Protein AF-A0A842VXN3-F1 (afdb_monomer_lite)

Sequence (341 aa):
MIKKHKPKVIAFAVILLNFLFLLNPQEISKVQGSDVELVTEVLLFTKEQDTRLITSINIDKEAIEELYIISDENIESISLLDLENILDKVHVIVIDRWLPSFPDWINLISEYINGTKSNLGLLLFGLMEGDLQAWQVEIIDHLMPVNLIDYKNSTGDLSDPNYEVSVRDRGDEIPDDSKIFIESIYWNSFPSIDRRTLVNAKESANIIIESVPESIGDDTYPIIADWNCNNDGGQVTFFSFEVLEYNIAVPLWPYFNYLLYLSIFHVNPNYSDAQIESFISWPHAPVPHTLDLIGWFSMIAVLWVITFGGLFYVKKRSKPWEQLAQEDGQTVLDKELLEQS

Secondary structure (DSSP, 8-state):
------HHHHHHHHHHHHHHHHTS----------S-----EEEEEES-SS-HHHHHHTT-TTT--EEEEEETTTGGGS-HHHHHHHHTT-SEEEEES---S-HHHHHHHHHHHTTSS---EEEEESPPPS---HHHHHHHHHHSSB-HHHHHHHTT------BEEEE---SS---GGGHHHHHHS-GGGPPPBSS----PBPTTSEEEEEEEPSSTTPPP-EEEEEES-SSS--EEEESS--TTTT-TTGGGSTTHHHHHHHHHHHH-TT--GGGSPPTTTSTT-SSPPHHHHHHHHHHHHHHHHHHHHHHHHHHHHSPPHHHHHHHHHHHHHHHHHHHH-

Structure (mmCIF, N/CA/C/O backbone):
data_AF-A0A842VXN3-F1
#
_entry.id   AF-A0A842VXN3-F1
#
loop_
_atom_site.group_PDB
_atom_site.id
_atom_site.type_symbol
_atom_site.label_atom_id
_atom_site.label_alt_id
_atom_site.label_comp_id
_atom_site.label_asym_id
_atom_site.label_entity_id
_atom_site.label_seq_id
_atom_site.pdbx_PDB_ins_code
_atom_site.Cartn_x
_atom_site.Cartn_y
_atom_site.Cartn_z
_atom_site.occupancy
_atom_site.B_iso_or_equiv
_atom_site.auth_seq_id
_atom_site.auth_comp_id
_atom_site.auth_asym_id
_atom_site.auth_atom_id
_atom_site.pdbx_PDB_model_num
ATOM 1 N N . MET A 1 1 ? -23.659 19.376 67.454 1.00 39.72 1 MET A N 1
ATOM 2 C CA . MET A 1 1 ? -24.345 18.130 67.032 1.00 39.72 1 MET A CA 1
ATOM 3 C C . MET A 1 1 ? -23.898 17.777 65.619 1.00 39.72 1 MET A C 1
ATOM 5 O O . MET A 1 1 ? -24.385 18.367 64.665 1.00 39.72 1 MET A O 1
ATOM 9 N N . ILE A 1 2 ? -22.932 16.870 65.477 1.00 40.56 2 ILE A N 1
ATOM 10 C CA . ILE A 1 2 ? -22.447 16.414 64.167 1.00 40.56 2 ILE A CA 1
ATOM 11 C C . ILE A 1 2 ? -23.413 15.324 63.690 1.00 40.56 2 ILE A C 1
ATOM 13 O O . ILE A 1 2 ? -23.525 14.271 64.319 1.00 40.56 2 ILE A O 1
ATOM 17 N N . LYS A 1 3 ? -24.172 15.598 62.622 1.00 47.34 3 LYS A N 1
ATOM 18 C CA . LYS A 1 3 ? -25.061 14.610 61.995 1.00 47.34 3 LYS A CA 1
ATOM 19 C C . LYS A 1 3 ? -24.202 13.424 61.547 1.00 47.34 3 LYS A C 1
ATOM 21 O O . LYS A 1 3 ? -23.374 13.572 60.656 1.00 47.34 3 LYS A O 1
ATOM 26 N N . LYS A 1 4 ? -24.405 12.251 62.162 1.00 50.19 4 LYS A N 1
ATOM 27 C CA . LYS A 1 4 ? -23.827 10.972 61.718 1.00 50.19 4 LYS A CA 1
ATOM 28 C C . LYS A 1 4 ? -24.203 10.751 60.248 1.00 50.19 4 LYS A C 1
ATOM 30 O O . LYS A 1 4 ? -25.325 10.336 59.952 1.00 50.19 4 LYS A O 1
ATOM 35 N N . HIS A 1 5 ? -23.289 11.046 59.325 1.00 49.06 5 HIS A N 1
ATOM 36 C CA . HIS A 1 5 ? -23.428 10.622 57.937 1.00 49.06 5 HIS A CA 1
ATOM 37 C C . HIS A 1 5 ? -23.497 9.091 57.909 1.00 49.06 5 HIS A C 1
ATOM 39 O O . HIS A 1 5 ? -22.744 8.402 58.597 1.00 49.06 5 HIS A O 1
ATOM 45 N N . LYS A 1 6 ? -24.495 8.554 57.197 1.00 57.00 6 LYS A N 1
ATOM 46 C CA . LYS A 1 6 ? -24.825 7.127 57.233 1.00 57.00 6 LYS A CA 1
ATOM 47 C C . LYS A 1 6 ? -23.664 6.316 56.631 1.00 57.00 6 LYS A C 1
ATOM 49 O O . LYS A 1 6 ? -23.312 6.581 55.482 1.00 57.00 6 LYS A O 1
ATOM 54 N N . PRO A 1 7 ? -23.151 5.280 57.324 1.00 61.44 7 PRO A N 1
ATOM 55 C CA . PRO A 1 7 ? -22.006 4.468 56.881 1.00 61.44 7 PRO A CA 1
ATOM 56 C C . PRO A 1 7 ? -22.196 3.827 55.496 1.00 61.44 7 PRO A C 1
ATOM 58 O O . PRO A 1 7 ? -21.230 3.514 54.815 1.00 61.44 7 PRO A O 1
ATOM 61 N N . LYS A 1 8 ? -23.446 3.706 55.033 1.00 60.41 8 LYS A N 1
ATOM 62 C CA . LYS A 1 8 ? -23.795 3.177 53.709 1.00 60.41 8 LYS A CA 1
ATOM 63 C C . LYS A 1 8 ? -23.337 4.061 52.541 1.00 60.41 8 LYS A C 1
ATOM 65 O O . LYS A 1 8 ? -23.027 3.527 51.488 1.00 60.41 8 LYS A O 1
ATOM 70 N N . VAL A 1 9 ? -23.284 5.386 52.716 1.00 64.56 9 VAL A N 1
ATOM 71 C CA . VAL A 1 9 ? -22.840 6.306 51.647 1.00 64.56 9 VAL A CA 1
ATOM 72 C C . VAL A 1 9 ? -21.323 6.241 51.485 1.00 64.56 9 VAL A C 1
ATOM 74 O O . VAL A 1 9 ? -20.826 6.219 50.367 1.00 64.56 9 VAL A O 1
ATOM 77 N N . ILE A 1 10 ? -20.600 6.126 52.602 1.00 67.19 10 ILE A N 1
ATOM 78 C CA . ILE A 1 10 ? -19.143 5.959 52.606 1.00 67.19 10 ILE A CA 1
ATOM 79 C C . ILE A 1 10 ? -18.772 4.597 52.009 1.00 67.19 10 ILE A C 1
ATOM 81 O O . ILE A 1 10 ? -17.906 4.537 51.150 1.00 67.19 10 ILE A O 1
ATOM 85 N N . ALA A 1 11 ? -19.475 3.520 52.379 1.00 71.44 11 ALA A N 1
ATOM 86 C CA . ALA A 1 11 ? -19.246 2.198 51.794 1.00 71.44 11 ALA A CA 1
ATOM 87 C C . ALA A 1 11 ? -19.470 2.183 50.272 1.00 71.44 11 ALA A C 1
ATOM 89 O O . ALA A 1 11 ? -18.672 1.607 49.542 1.00 71.44 11 ALA A O 1
ATOM 90 N N . PHE A 1 12 ? -20.514 2.861 49.786 1.00 72.44 12 PHE A N 1
ATOM 91 C CA . PHE A 1 12 ? -20.776 2.968 48.352 1.00 72.44 12 PHE A CA 1
ATOM 92 C C . PHE A 1 12 ? -19.697 3.777 47.621 1.00 72.44 12 PHE A C 1
ATOM 94 O O . PHE A 1 12 ? -19.216 3.343 46.582 1.00 72.44 12 PHE A O 1
ATOM 101 N N . ALA A 1 13 ? -19.263 4.907 48.190 1.00 69.31 13 ALA A N 1
ATOM 102 C CA . ALA A 1 13 ? -18.170 5.701 47.634 1.00 69.31 13 ALA A CA 1
ATOM 103 C C . ALA A 1 13 ? -16.848 4.918 47.599 1.00 69.31 13 ALA A C 1
ATOM 105 O O . ALA A 1 13 ? -16.125 5.002 46.617 1.00 69.31 13 ALA A O 1
ATOM 106 N N . VAL A 1 14 ? -16.557 4.111 48.624 1.00 71.94 14 VAL A N 1
ATOM 107 C CA . VAL A 1 14 ? -15.359 3.257 48.679 1.00 71.94 14 VAL A CA 1
ATOM 108 C C . VAL A 1 14 ? -15.427 2.119 47.659 1.00 71.94 14 VAL A C 1
ATOM 110 O O . VAL A 1 14 ? -14.413 1.810 47.043 1.00 71.94 14 VAL A O 1
ATOM 113 N N . ILE A 1 15 ? -16.597 1.512 47.434 1.00 75.94 15 ILE A N 1
ATOM 114 C CA . ILE A 1 15 ? -16.772 0.499 46.380 1.00 75.94 15 ILE A CA 1
ATOM 115 C C . ILE A 1 15 ? -16.590 1.136 45.001 1.00 75.94 15 ILE A C 1
ATOM 117 O O . ILE A 1 15 ? -15.854 0.589 44.190 1.00 75.94 15 ILE A O 1
ATOM 121 N N . LEU A 1 16 ? -17.183 2.310 44.758 1.00 69.19 16 LEU A N 1
ATOM 122 C CA . LEU A 1 16 ? -17.034 3.039 43.495 1.00 69.19 16 LEU A CA 1
ATOM 123 C C . LEU A 1 16 ? -15.571 3.445 43.244 1.00 69.19 16 LEU A C 1
ATOM 125 O O . LEU A 1 16 ? -15.076 3.297 42.134 1.00 69.19 16 LEU A O 1
ATOM 129 N N . LEU A 1 17 ? -14.865 3.900 44.286 1.00 65.69 17 LEU A N 1
ATOM 130 C CA . LEU A 1 17 ? -13.452 4.274 44.206 1.00 65.69 17 LEU A CA 1
ATOM 131 C C . LEU A 1 17 ? -12.552 3.056 43.943 1.00 65.69 17 LEU A C 1
ATOM 133 O O . LEU A 1 17 ? -11.638 3.146 43.135 1.00 65.69 17 LEU A O 1
ATOM 137 N N . ASN A 1 18 ? -12.827 1.906 44.571 1.00 67.38 18 ASN A N 1
ATOM 138 C CA . ASN A 1 18 ? -12.102 0.662 44.285 1.00 67.38 18 ASN A CA 1
ATOM 139 C C . ASN A 1 18 ? -12.406 0.127 42.880 1.00 67.38 18 ASN A C 1
ATOM 141 O O . ASN A 1 18 ? -11.510 -0.401 42.235 1.00 67.38 18 ASN A O 1
ATOM 145 N N . PHE A 1 19 ? -13.635 0.297 42.386 1.00 67.06 19 PHE A N 1
ATOM 146 C CA . PHE A 1 19 ? -13.986 -0.049 41.008 1.00 67.06 19 PHE A CA 1
ATOM 147 C C . PHE A 1 19 ? -13.222 0.832 40.009 1.00 67.06 19 PHE A C 1
ATOM 149 O O . PHE A 1 19 ? -12.669 0.316 39.050 1.00 67.06 19 PHE A O 1
ATOM 156 N N . LEU A 1 20 ? -13.104 2.138 40.280 1.00 59.97 20 LEU A N 1
ATOM 157 C CA . LEU A 1 20 ? -12.290 3.064 39.481 1.00 59.97 20 LEU A CA 1
ATOM 158 C C . LEU A 1 20 ? -10.788 2.730 39.526 1.00 59.97 20 LEU A C 1
ATOM 160 O O . LEU A 1 20 ? -10.113 2.877 38.515 1.00 59.97 20 LEU A O 1
ATOM 164 N N . PHE A 1 21 ? -10.266 2.249 40.660 1.00 59.12 21 PHE A N 1
ATOM 165 C CA . PHE A 1 21 ? -8.870 1.800 40.772 1.00 59.12 21 PHE A CA 1
ATOM 166 C C . PHE A 1 21 ? -8.606 0.459 40.071 1.00 59.12 21 PHE A C 1
ATOM 168 O O . PHE A 1 21 ? -7.534 0.285 39.507 1.00 59.12 21 PHE A O 1
ATOM 175 N N . LEU A 1 22 ? -9.571 -0.467 40.071 1.00 58.28 22 LEU A N 1
ATOM 176 C CA . LEU A 1 22 ? -9.499 -1.728 39.317 1.00 58.28 22 LEU A CA 1
ATOM 177 C C . LEU A 1 22 ? -9.638 -1.522 37.803 1.00 58.28 22 LEU A C 1
ATOM 179 O O . LEU A 1 22 ? -9.183 -2.357 37.030 1.00 58.28 22 LEU A O 1
ATOM 183 N N . LEU A 1 23 ? -10.261 -0.417 37.392 1.00 56.62 23 LEU A N 1
ATOM 184 C CA . LEU A 1 23 ? -10.381 0.012 36.000 1.00 56.62 23 LEU A CA 1
ATOM 185 C C . LEU A 1 23 ? -9.218 0.887 35.528 1.00 56.62 23 LEU A C 1
ATOM 187 O O . LEU A 1 23 ? -9.225 1.292 34.373 1.00 56.62 23 LEU A O 1
ATOM 191 N N . ASN A 1 24 ? -8.250 1.198 36.394 1.00 48.22 24 ASN A N 1
ATOM 192 C CA . ASN A 1 24 ? -7.020 1.864 35.995 1.00 48.22 24 ASN A CA 1
ATOM 193 C C . ASN A 1 24 ? -6.052 0.768 35.523 1.00 48.22 24 ASN A C 1
ATOM 195 O O . ASN A 1 24 ? -5.476 0.075 36.369 1.00 48.22 24 ASN A O 1
ATOM 199 N N . PRO A 1 25 ? -5.917 0.523 34.209 1.00 49.53 25 PRO A N 1
ATOM 200 C CA . PRO A 1 25 ? -5.120 -0.582 33.729 1.00 49.53 25 PRO A CA 1
ATOM 201 C C . PRO A 1 25 ? -3.664 -0.148 33.852 1.00 49.53 25 PRO A C 1
ATOM 203 O O . PRO A 1 25 ? -3.145 0.593 33.022 1.00 49.53 25 PRO A O 1
ATOM 206 N N . GLN A 1 26 ? -2.992 -0.588 34.913 1.00 46.78 26 GLN A N 1
ATOM 207 C CA . GLN A 1 26 ? -1.548 -0.726 34.821 1.00 46.78 26 GLN A CA 1
ATOM 208 C C . GLN A 1 26 ? -1.286 -1.784 33.758 1.00 46.78 26 GLN A C 1
ATOM 210 O O . GLN A 1 26 ? -1.559 -2.950 34.022 1.00 46.78 26 GLN A O 1
ATOM 215 N N . GLU A 1 27 ? -0.854 -1.336 32.574 1.00 43.22 27 GLU A N 1
ATOM 216 C CA . GLU A 1 27 ? -0.119 -2.081 31.542 1.00 43.22 27 GLU A CA 1
ATOM 217 C C . GLU A 1 27 ? -0.222 -3.604 31.696 1.00 43.22 27 GLU A C 1
ATOM 219 O O . GLU A 1 27 ? 0.729 -4.286 32.081 1.00 43.22 27 GLU A O 1
ATOM 224 N N . ILE A 1 28 ? -1.411 -4.158 31.442 1.00 42.16 28 ILE A N 1
ATOM 225 C CA . ILE A 1 28 ? -1.577 -5.607 31.419 1.00 42.16 28 ILE A CA 1
ATOM 226 C C . ILE A 1 28 ? -1.049 -6.062 30.066 1.00 42.16 28 ILE A C 1
ATOM 228 O O . ILE A 1 28 ? -1.776 -6.117 29.082 1.00 42.16 28 ILE A O 1
ATOM 232 N N . SER A 1 29 ? 0.255 -6.333 30.082 1.00 38.72 29 SER A N 1
ATOM 233 C CA . SER A 1 29 ? 0.999 -7.210 29.188 1.00 38.72 29 SER A CA 1
ATOM 234 C C . SER A 1 29 ? 0.784 -6.967 27.695 1.00 38.72 29 SER A C 1
ATOM 236 O O . SER A 1 29 ? -0.146 -7.512 27.100 1.00 38.72 29 SER A O 1
ATOM 238 N N . LYS A 1 30 ? 1.768 -6.298 27.073 1.00 39.19 30 LYS A N 1
ATOM 239 C CA . LYS A 1 30 ? 2.245 -6.707 25.746 1.00 39.19 30 LYS A CA 1
ATOM 240 C C . LYS A 1 30 ? 2.379 -8.231 25.786 1.00 39.19 30 LYS A C 1
ATOM 242 O O . LYS A 1 30 ? 3.225 -8.763 26.508 1.00 39.19 30 LYS A O 1
ATOM 247 N N . VAL A 1 31 ? 1.459 -8.935 25.135 1.00 38.59 31 VAL A N 1
ATOM 248 C CA . VAL A 1 31 ? 1.562 -10.379 24.967 1.00 38.59 31 VAL A CA 1
ATOM 249 C C . VAL A 1 31 ? 2.807 -10.590 24.121 1.00 38.59 31 VAL A C 1
ATOM 251 O O . VAL A 1 31 ? 2.850 -10.184 22.968 1.00 38.59 31 VAL A O 1
ATOM 254 N N . GLN A 1 32 ? 3.836 -11.152 24.755 1.00 39.25 32 GLN A N 1
ATOM 255 C CA . GLN A 1 32 ? 5.067 -11.613 24.127 1.00 39.25 32 GLN A CA 1
ATOM 256 C C . GLN A 1 32 ? 4.726 -12.586 22.993 1.00 39.25 32 GLN A C 1
ATOM 258 O O . GLN A 1 32 ? 4.519 -13.777 23.225 1.00 39.25 32 GLN A O 1
ATOM 263 N N . GLY A 1 33 ? 4.672 -12.067 21.772 1.00 37.34 33 GLY A N 1
ATOM 264 C CA . GLY A 1 33 ? 4.828 -12.822 20.539 1.00 37.34 33 GLY A CA 1
ATOM 265 C C . GLY A 1 33 ? 6.129 -12.364 19.892 1.00 37.34 33 GLY A C 1
ATOM 266 O O . GLY A 1 33 ? 6.161 -11.280 19.336 1.00 37.34 33 GLY A O 1
ATOM 267 N N . SER A 1 34 ? 7.185 -13.173 20.044 1.00 39.66 34 SER A N 1
ATOM 268 C CA . SER A 1 34 ? 8.537 -13.043 19.462 1.00 39.66 34 SER A CA 1
ATOM 269 C C . SER A 1 34 ? 9.266 -11.696 19.631 1.00 39.66 34 SER A C 1
ATOM 271 O O . SER A 1 34 ? 8.951 -10.722 18.966 1.00 39.66 34 SER A O 1
ATOM 273 N N . ASP A 1 35 ? 10.340 -11.700 20.431 1.00 43.75 35 ASP A N 1
ATOM 274 C CA . ASP A 1 35 ? 11.319 -10.609 20.642 1.00 43.75 35 ASP A CA 1
ATOM 275 C C . ASP A 1 35 ? 12.164 -10.248 19.390 1.00 43.75 35 ASP A C 1
ATOM 277 O O . ASP A 1 35 ? 13.327 -9.860 19.506 1.00 43.75 35 ASP A O 1
ATOM 281 N N . VAL A 1 36 ? 11.626 -10.405 18.181 1.00 50.62 36 VAL A N 1
ATOM 282 C CA . VAL A 1 36 ? 12.215 -9.794 16.989 1.00 50.62 36 VAL A CA 1
ATOM 283 C C . VAL A 1 36 ? 11.336 -8.601 16.680 1.00 50.62 36 VAL A C 1
ATOM 285 O O . VAL A 1 36 ? 10.219 -8.761 16.198 1.00 50.62 36 VAL A O 1
ATOM 288 N N . GLU A 1 37 ? 11.833 -7.418 17.029 1.00 59.56 37 GLU A N 1
ATOM 289 C CA . GLU A 1 37 ? 11.312 -6.151 16.530 1.00 59.56 37 GLU A CA 1
ATOM 290 C C . GLU A 1 37 ? 11.550 -6.194 15.018 1.00 59.56 37 GLU A C 1
ATOM 292 O O . GLU A 1 37 ? 12.647 -5.938 14.525 1.00 59.56 37 GLU A O 1
ATOM 297 N N . LEU A 1 38 ? 10.580 -6.741 14.290 1.00 64.88 38 LEU A N 1
ATOM 298 C CA . LEU A 1 38 ? 10.628 -6.769 12.846 1.00 64.88 38 LEU A CA 1
ATOM 299 C C . LEU A 1 38 ? 10.302 -5.343 12.433 1.00 64.88 38 LEU A C 1
ATOM 301 O O . LEU A 1 38 ? 9.204 -4.855 12.681 1.00 64.88 38 LEU A O 1
ATOM 305 N N . VAL A 1 39 ? 11.266 -4.658 11.843 1.00 82.19 39 VAL A N 1
ATOM 306 C CA . VAL A 1 39 ? 11.068 -3.289 11.388 1.00 82.19 39 VAL A CA 1
ATOM 307 C C . VAL A 1 39 ? 11.270 -3.251 9.886 1.00 82.19 39 VAL A C 1
ATOM 309 O O . VAL A 1 39 ? 12.123 -3.954 9.343 1.00 82.19 39 VAL A O 1
ATOM 312 N N . THR A 1 40 ? 10.423 -2.493 9.199 1.00 87.00 40 THR A N 1
ATOM 313 C CA . THR A 1 40 ? 10.464 -2.374 7.744 1.00 87.00 40 THR A CA 1
ATOM 314 C C . THR A 1 40 ? 11.083 -1.046 7.353 1.00 87.00 40 THR A C 1
ATOM 316 O O . THR A 1 40 ? 10.555 0.020 7.644 1.00 87.00 40 THR A O 1
ATOM 319 N N . GLU A 1 41 ? 12.193 -1.109 6.640 1.00 93.06 41 GLU A N 1
ATOM 320 C CA . GLU A 1 41 ? 12.751 0.045 5.937 1.00 93.06 41 GLU A CA 1
ATOM 321 C C . GLU A 1 41 ? 12.125 0.196 4.542 1.00 93.06 41 GLU A C 1
ATOM 323 O O . GLU A 1 41 ? 12.036 -0.775 3.781 1.00 93.06 41 GLU A O 1
ATOM 328 N N . VAL A 1 42 ? 11.705 1.416 4.200 1.00 94.19 42 VAL A N 1
ATOM 329 C CA . VAL A 1 42 ? 10.962 1.722 2.970 1.00 94.19 42 VAL A CA 1
ATOM 330 C C . VAL A 1 42 ? 11.685 2.786 2.147 1.00 94.19 42 VAL A C 1
ATOM 332 O O . VAL A 1 42 ? 12.085 3.826 2.670 1.00 94.19 42 VAL A O 1
ATOM 335 N N . LEU A 1 43 ? 11.792 2.566 0.836 1.00 95.31 43 LEU A N 1
ATOM 336 C CA . LEU A 1 43 ? 12.186 3.586 -0.138 1.00 95.31 43 LEU A CA 1
ATOM 337 C C . LEU A 1 43 ? 10.954 4.086 -0.891 1.00 95.31 43 LEU A C 1
ATOM 339 O O . LEU A 1 43 ? 10.300 3.307 -1.570 1.00 95.31 43 LEU A O 1
ATOM 343 N N . LEU A 1 44 ? 10.664 5.381 -0.824 1.00 93.62 44 LEU A N 1
ATOM 344 C CA . LEU A 1 44 ? 9.574 6.026 -1.548 1.00 93.62 44 LEU A CA 1
ATOM 345 C C . LEU A 1 44 ? 10.106 6.913 -2.680 1.00 93.62 44 LEU A C 1
ATOM 347 O O . LEU A 1 44 ? 10.828 7.879 -2.432 1.00 93.62 44 LEU A O 1
ATOM 351 N N . PHE A 1 45 ? 9.658 6.637 -3.903 1.00 91.25 45 PHE A N 1
ATOM 352 C CA . PHE A 1 45 ? 9.741 7.548 -5.041 1.00 91.25 45 PHE A CA 1
ATOM 353 C C . PHE A 1 45 ? 8.448 8.352 -5.151 1.00 91.25 45 PHE A C 1
ATOM 355 O O . PHE A 1 45 ? 7.366 7.778 -5.244 1.00 91.25 45 PHE A O 1
ATOM 362 N N . THR A 1 46 ? 8.548 9.677 -5.141 1.00 88.81 46 TH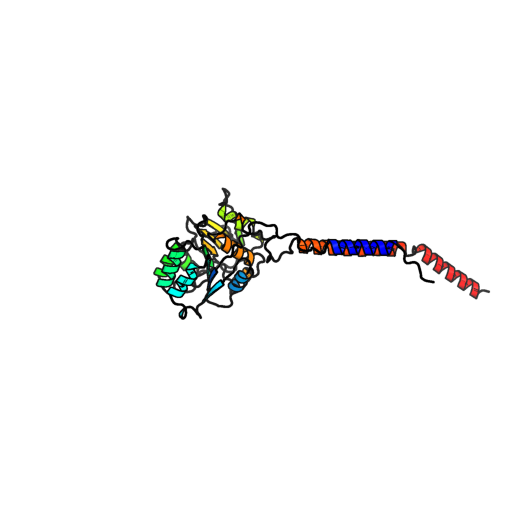R A N 1
ATOM 363 C CA . THR A 1 46 ? 7.386 10.575 -5.182 1.00 88.81 46 THR A CA 1
ATOM 364 C C . THR A 1 46 ? 7.736 11.873 -5.886 1.00 88.81 46 THR A C 1
ATOM 366 O O . THR A 1 46 ? 8.831 12.397 -5.731 1.00 88.81 46 THR A O 1
ATOM 369 N N . LYS A 1 47 ? 6.798 12.454 -6.629 1.00 84.31 47 LYS A N 1
ATOM 370 C CA . LYS A 1 47 ? 7.011 13.770 -7.246 1.00 84.31 47 LYS A CA 1
ATOM 371 C C . LYS A 1 47 ? 7.081 14.897 -6.206 1.00 84.31 47 LYS A C 1
ATOM 373 O O . LYS A 1 47 ? 7.823 15.855 -6.386 1.00 84.31 47 LYS A O 1
ATOM 378 N N . GLU A 1 48 ? 6.322 14.772 -5.118 1.00 81.94 48 GLU A N 1
ATOM 379 C CA . GLU A 1 48 ? 6.141 15.811 -4.098 1.00 81.94 48 GLU A CA 1
ATOM 380 C C . GLU A 1 48 ? 6.633 15.330 -2.724 1.00 81.94 48 GLU A C 1
ATOM 382 O O . GLU A 1 48 ? 6.458 14.164 -2.365 1.00 81.94 48 GLU A O 1
ATOM 387 N N . GLN A 1 49 ? 7.229 16.230 -1.934 1.00 71.62 49 GLN A N 1
ATOM 388 C CA . GLN A 1 49 ? 7.746 15.915 -0.590 1.00 71.62 49 GLN A CA 1
ATOM 389 C C . GLN A 1 49 ? 6.691 15.957 0.527 1.00 71.62 49 GLN A C 1
ATOM 391 O O . GLN A 1 49 ? 6.980 15.535 1.644 1.00 71.62 49 GLN A O 1
ATOM 396 N N . ASP A 1 50 ? 5.479 16.446 0.254 1.00 63.06 50 ASP A N 1
ATOM 397 C CA . ASP A 1 50 ? 4.394 16.564 1.242 1.00 63.06 50 ASP A CA 1
ATOM 398 C C . ASP A 1 50 ? 3.117 15.879 0.744 1.00 63.06 50 ASP A C 1
ATOM 400 O O . ASP A 1 50 ? 2.049 16.477 0.600 1.00 63.06 50 ASP A O 1
ATOM 404 N N . THR A 1 51 ? 3.236 14.595 0.405 1.00 72.94 51 THR A N 1
ATOM 405 C CA . THR A 1 51 ? 2.076 13.799 0.012 1.00 72.94 51 THR A CA 1
ATOM 406 C C . THR A 1 51 ? 1.393 13.205 1.238 1.00 72.94 51 THR A C 1
ATOM 408 O O . THR A 1 51 ? 2.014 12.807 2.229 1.00 72.94 51 THR A O 1
ATOM 411 N N . ARG A 1 52 ? 0.066 13.060 1.151 1.00 77.06 52 ARG A N 1
ATOM 412 C CA . ARG A 1 52 ? -0.697 12.284 2.141 1.00 77.06 52 ARG A CA 1
ATOM 413 C C . ARG A 1 52 ? -0.156 10.864 2.278 1.00 77.06 52 ARG A C 1
ATOM 415 O O . ARG A 1 52 ? -0.168 10.337 3.379 1.00 77.06 52 ARG A O 1
ATOM 422 N N . LEU A 1 53 ? 0.374 10.292 1.196 1.00 82.62 53 LEU A N 1
ATOM 423 C CA . LEU A 1 53 ? 1.023 8.986 1.207 1.00 82.62 53 LEU A CA 1
ATOM 424 C C . LEU A 1 53 ? 2.227 8.949 2.163 1.00 82.62 53 LEU A C 1
ATOM 426 O O . LEU A 1 53 ? 2.301 8.040 2.981 1.00 82.62 53 LEU A O 1
ATOM 430 N N . ILE A 1 54 ? 3.109 9.959 2.145 1.00 84.50 54 ILE A N 1
ATOM 431 C CA . ILE A 1 54 ? 4.222 10.073 3.110 1.00 84.50 54 ILE A CA 1
ATOM 432 C C . ILE A 1 54 ? 3.695 10.108 4.543 1.00 84.50 54 ILE A C 1
ATOM 434 O O . ILE A 1 54 ? 4.227 9.427 5.418 1.00 84.50 54 ILE A O 1
ATOM 438 N N . THR A 1 55 ? 2.650 10.900 4.797 1.00 84.38 55 THR A N 1
ATOM 439 C CA . THR A 1 55 ? 2.046 10.992 6.135 1.00 84.38 55 THR A CA 1
ATOM 440 C C . THR A 1 55 ? 1.456 9.651 6.572 1.00 84.38 55 THR A C 1
ATOM 442 O O . THR A 1 55 ? 1.637 9.248 7.718 1.00 84.38 55 THR A O 1
ATOM 445 N N . SER A 1 56 ? 0.779 8.951 5.663 1.00 84.25 56 SER A N 1
ATOM 446 C CA . SER A 1 56 ? 0.148 7.664 5.933 1.00 84.25 56 SER A CA 1
ATOM 447 C C . SER A 1 56 ? 1.155 6.540 6.159 1.00 84.25 56 SER A C 1
ATOM 449 O O . SER A 1 56 ? 0.946 5.738 7.059 1.00 84.25 56 SER A O 1
ATOM 451 N N . ILE A 1 57 ? 2.255 6.498 5.402 1.00 84.62 57 ILE A N 1
ATOM 452 C CA . ILE A 1 57 ? 3.345 5.536 5.627 1.00 84.62 57 ILE A CA 1
ATOM 453 C C . ILE A 1 57 ? 4.022 5.827 6.975 1.00 84.62 57 ILE A C 1
ATOM 455 O O . ILE A 1 57 ? 4.255 4.923 7.765 1.00 84.62 57 ILE A O 1
ATOM 459 N N . ASN A 1 58 ? 4.252 7.100 7.306 1.00 85.19 58 ASN A N 1
ATOM 460 C CA . ASN A 1 58 ? 4.866 7.501 8.576 1.00 85.19 58 ASN A CA 1
ATOM 461 C C . ASN A 1 58 ? 3.966 7.351 9.814 1.00 85.19 58 ASN A C 1
ATOM 463 O O . ASN A 1 58 ? 4.397 7.735 10.907 1.00 85.19 58 ASN A O 1
ATOM 467 N N . ILE A 1 59 ? 2.725 6.870 9.677 1.00 80.69 59 ILE A N 1
ATOM 468 C CA . ILE A 1 59 ? 1.824 6.747 10.827 1.00 80.69 59 ILE A CA 1
ATOM 469 C C . ILE A 1 59 ? 2.341 5.712 11.829 1.00 80.69 59 ILE A C 1
ATOM 471 O O . ILE A 1 59 ? 2.228 5.926 13.034 1.00 80.69 59 ILE A O 1
ATOM 475 N N . ASP A 1 60 ? 2.974 4.646 11.333 1.00 80.69 60 ASP A N 1
ATOM 476 C CA . ASP A 1 60 ? 3.424 3.520 12.139 1.00 80.69 60 ASP A CA 1
ATOM 477 C C . ASP A 1 60 ? 4.950 3.435 12.208 1.00 80.69 60 ASP A C 1
ATOM 479 O O . ASP A 1 60 ? 5.579 2.540 11.653 1.00 80.69 60 ASP A O 1
ATOM 483 N N . LYS A 1 61 ? 5.556 4.403 12.900 1.00 80.88 61 LYS A N 1
ATOM 484 C CA . LYS A 1 61 ? 7.019 4.480 13.072 1.00 80.88 61 LYS A CA 1
ATOM 485 C C . LYS A 1 61 ? 7.618 3.333 13.885 1.00 80.88 61 LYS A C 1
ATOM 487 O O . LYS A 1 61 ? 8.833 3.190 13.915 1.00 80.88 61 LYS A O 1
ATOM 492 N N . GLU A 1 62 ? 6.785 2.582 14.604 1.00 79.31 62 GLU A N 1
ATOM 493 C CA . GLU A 1 62 ? 7.232 1.391 15.331 1.00 79.31 62 GLU A CA 1
ATOM 494 C C . GLU A 1 62 ? 7.420 0.217 14.364 1.00 79.31 62 GLU A C 1
ATOM 496 O O . GLU A 1 62 ? 8.340 -0.574 14.536 1.00 79.31 62 GLU A O 1
ATOM 501 N N . ALA A 1 63 ? 6.590 0.139 13.320 1.00 79.06 63 ALA A N 1
ATOM 502 C CA . ALA A 1 63 ? 6.656 -0.909 12.308 1.00 79.06 63 ALA A CA 1
ATOM 503 C C . ALA A 1 63 ? 7.511 -0.513 11.080 1.00 79.06 63 ALA A C 1
ATOM 505 O O . ALA A 1 63 ? 8.049 -1.383 10.390 1.00 79.06 63 ALA A O 1
ATOM 506 N N . ILE A 1 64 ? 7.658 0.793 10.812 1.00 84.50 64 ILE A N 1
ATOM 507 C CA . ILE A 1 64 ? 8.459 1.370 9.721 1.00 84.50 64 ILE A CA 1
ATOM 508 C C . ILE A 1 64 ? 9.556 2.270 10.308 1.00 84.50 64 ILE A C 1
ATOM 510 O O . ILE A 1 64 ? 9.285 3.409 10.693 1.00 84.50 64 ILE A O 1
ATOM 514 N N . GLU A 1 65 ? 10.791 1.761 10.381 1.00 85.88 65 GLU A N 1
ATOM 515 C CA . GLU A 1 65 ? 11.909 2.425 11.084 1.00 85.88 65 GLU A CA 1
ATOM 516 C C . GLU A 1 65 ? 12.382 3.657 10.328 1.00 85.88 65 GLU A C 1
ATOM 518 O O . GLU A 1 65 ? 12.582 4.738 10.890 1.00 85.88 65 GLU A O 1
ATOM 523 N N . GLU A 1 66 ? 12.583 3.459 9.028 1.00 88.19 66 GLU A N 1
ATOM 524 C CA . GLU A 1 66 ? 13.237 4.411 8.158 1.00 88.19 66 GLU A CA 1
ATOM 525 C C . GLU A 1 66 ? 12.478 4.510 6.838 1.00 88.19 66 GLU A C 1
ATOM 527 O O . GLU A 1 66 ? 12.160 3.511 6.187 1.00 88.19 66 GLU A O 1
ATOM 532 N N . LEU A 1 67 ? 12.185 5.752 6.457 1.00 91.88 67 LEU A N 1
ATOM 533 C CA . LEU A 1 67 ? 11.561 6.101 5.192 1.00 91.88 67 LEU A CA 1
ATOM 534 C C . LEU A 1 67 ? 12.536 6.965 4.394 1.00 91.88 67 LEU A C 1
ATOM 536 O O . LEU A 1 67 ? 12.693 8.161 4.655 1.00 91.88 67 LEU A O 1
ATOM 540 N N . TYR A 1 68 ? 13.172 6.357 3.401 1.00 94.38 68 TYR A N 1
ATOM 541 C CA . TYR A 1 68 ? 14.001 7.055 2.430 1.00 94.38 68 TYR A CA 1
ATOM 542 C C . TYR A 1 68 ? 13.095 7.685 1.373 1.00 94.38 68 TYR A C 1
ATOM 544 O O . TYR A 1 68 ? 12.316 6.985 0.734 1.00 94.38 68 TYR A O 1
ATOM 552 N N . ILE A 1 69 ? 13.182 9.001 1.172 1.00 94.12 69 ILE A N 1
ATOM 553 C CA . ILE A 1 69 ? 12.339 9.715 0.203 1.00 94.12 69 ILE A CA 1
ATOM 554 C C . ILE A 1 69 ? 13.208 10.255 -0.928 1.00 94.12 69 ILE A C 1
ATOM 556 O O . ILE A 1 69 ? 14.047 11.137 -0.723 1.00 94.12 69 ILE A O 1
ATOM 560 N N . ILE A 1 70 ? 12.960 9.758 -2.136 1.00 93.75 70 ILE A N 1
ATOM 561 C CA . ILE A 1 70 ? 13.517 10.296 -3.373 1.00 93.75 70 ILE A CA 1
ATOM 562 C C . ILE A 1 70 ? 12.408 11.038 -4.107 1.00 93.75 70 ILE A C 1
ATOM 564 O O . ILE A 1 70 ? 11.358 10.479 -4.421 1.00 93.75 70 ILE A O 1
ATOM 568 N N . SER A 1 71 ? 12.665 12.311 -4.383 1.00 92.06 71 SER A N 1
ATOM 569 C CA . SER A 1 71 ? 11.736 13.206 -5.059 1.00 92.06 71 SER A CA 1
ATOM 570 C C . SER A 1 71 ? 12.400 14.000 -6.165 1.00 92.06 71 SER A C 1
ATOM 572 O O . SER A 1 71 ? 13.626 14.058 -6.243 1.00 92.06 71 SER A O 1
ATOM 574 N N . ASP A 1 72 ? 11.591 14.647 -6.999 1.00 88.62 72 ASP A N 1
ATOM 575 C CA . ASP A 1 72 ? 12.079 15.472 -8.109 1.00 88.62 72 ASP A CA 1
ATOM 576 C C . ASP A 1 72 ? 13.052 16.571 -7.631 1.00 88.62 72 ASP A C 1
ATOM 578 O O . ASP A 1 72 ? 14.004 16.924 -8.320 1.00 88.62 72 ASP A O 1
ATOM 582 N N . GLU A 1 73 ? 12.885 17.055 -6.396 1.00 90.62 73 GLU A N 1
ATOM 583 C CA . GLU A 1 73 ? 13.745 18.085 -5.805 1.00 90.62 73 GLU A CA 1
ATOM 584 C C . GLU A 1 73 ? 15.141 17.591 -5.399 1.00 90.62 73 GLU A C 1
ATOM 586 O O . GLU A 1 73 ? 16.083 18.384 -5.366 1.00 90.62 73 GLU A O 1
ATOM 591 N N . ASN A 1 74 ? 15.287 16.313 -5.035 1.00 92.19 74 ASN A N 1
ATOM 592 C CA . ASN A 1 74 ? 16.544 15.781 -4.497 1.00 92.19 74 ASN A CA 1
ATOM 593 C C . ASN A 1 74 ? 17.208 14.741 -5.406 1.00 92.19 74 ASN A C 1
ATOM 595 O O . ASN A 1 74 ? 18.373 14.411 -5.182 1.00 92.19 74 ASN A O 1
ATOM 599 N N . ILE A 1 75 ? 16.522 14.268 -6.446 1.00 92.19 75 ILE A N 1
ATOM 600 C CA . ILE A 1 75 ? 17.000 13.168 -7.281 1.00 92.19 75 ILE A CA 1
ATOM 601 C C . ILE A 1 75 ? 18.348 13.458 -7.946 1.00 92.19 75 ILE A C 1
ATOM 603 O O . ILE A 1 75 ? 19.211 12.588 -7.979 1.00 92.19 75 ILE A O 1
ATOM 607 N N . GLU A 1 76 ? 18.581 14.693 -8.400 1.00 92.19 76 GLU A N 1
ATOM 608 C CA . GLU A 1 76 ? 19.850 15.087 -9.032 1.00 92.19 76 GLU A CA 1
ATOM 609 C C . GLU A 1 76 ? 21.042 15.081 -8.060 1.00 92.19 76 GLU A C 1
ATOM 611 O O . GLU A 1 76 ? 22.197 15.049 -8.487 1.00 92.19 76 GLU A O 1
ATOM 616 N N . SER A 1 77 ? 20.776 15.133 -6.751 1.00 93.19 77 SER A N 1
ATOM 617 C CA . SER A 1 77 ? 21.808 15.138 -5.707 1.00 93.19 77 SER A CA 1
ATOM 618 C C . SER A 1 77 ? 22.242 13.741 -5.264 1.00 93.19 77 SER A C 1
ATOM 620 O O . SER A 1 77 ? 23.252 13.608 -4.574 1.00 93.19 77 SER A O 1
ATOM 622 N N . ILE A 1 78 ? 21.502 12.710 -5.665 1.00 95.75 78 ILE A N 1
ATOM 623 C CA . ILE A 1 78 ? 21.746 11.322 -5.287 1.00 95.75 78 ILE A CA 1
ATOM 624 C C . ILE A 1 78 ? 22.553 10.677 -6.413 1.00 95.75 78 ILE A C 1
ATOM 626 O O . ILE A 1 78 ? 22.191 10.758 -7.586 1.00 95.75 78 ILE A O 1
ATOM 630 N N . SER A 1 79 ? 23.681 10.050 -6.086 1.00 96.50 79 SER A N 1
ATOM 631 C CA . SER A 1 79 ? 24.436 9.281 -7.077 1.00 96.50 79 SER A CA 1
ATOM 632 C C . SER A 1 79 ? 23.862 7.870 -7.239 1.00 96.50 79 SER A C 1
ATOM 634 O O . SER A 1 79 ? 23.152 7.368 -6.372 1.00 96.50 79 SER A O 1
ATOM 636 N N . LEU A 1 80 ? 24.213 7.182 -8.331 1.00 96.25 80 LEU A N 1
ATOM 637 C CA . LEU A 1 80 ? 23.847 5.770 -8.512 1.00 96.25 80 LEU A CA 1
ATOM 638 C C . LEU A 1 80 ? 24.365 4.887 -7.359 1.00 96.25 80 LEU A C 1
ATOM 640 O O . LEU A 1 80 ? 23.676 3.966 -6.938 1.00 96.25 80 LEU A O 1
ATOM 644 N N . LEU A 1 81 ? 25.553 5.200 -6.828 1.00 97.12 81 LEU A N 1
ATOM 645 C CA . LEU A 1 81 ? 26.129 4.495 -5.682 1.00 97.12 81 LEU A CA 1
ATOM 646 C C . LEU A 1 81 ? 25.330 4.757 -4.399 1.00 97.12 81 LEU A C 1
ATOM 648 O O . LEU A 1 81 ? 25.152 3.850 -3.595 1.00 97.12 81 LEU A O 1
ATOM 652 N N . ASP A 1 82 ? 24.840 5.983 -4.200 1.00 97.12 82 ASP A N 1
ATOM 653 C CA . ASP A 1 82 ? 23.990 6.300 -3.049 1.00 97.12 82 ASP A CA 1
ATOM 654 C C . ASP A 1 82 ? 22.654 5.558 -3.134 1.00 97.12 82 ASP A C 1
ATOM 656 O O . ASP A 1 82 ? 22.206 5.020 -2.127 1.00 97.12 82 ASP A O 1
ATOM 660 N N . LEU A 1 83 ? 22.057 5.465 -4.329 1.00 96.75 83 LEU A N 1
ATOM 661 C CA . LEU A 1 83 ? 20.860 4.653 -4.549 1.00 96.75 83 LEU A CA 1
ATOM 662 C C . LEU A 1 83 ? 21.117 3.175 -4.228 1.00 96.75 83 LEU A C 1
ATOM 664 O O . LEU A 1 83 ? 20.319 2.573 -3.519 1.00 96.75 83 LEU A O 1
ATOM 668 N N . GLU A 1 84 ? 22.217 2.596 -4.714 1.00 96.88 84 GLU A N 1
ATOM 669 C CA . GLU A 1 84 ? 22.585 1.204 -4.413 1.00 96.88 84 GLU A CA 1
ATOM 670 C C . GLU A 1 84 ? 22.726 0.976 -2.900 1.00 96.88 84 GLU A C 1
ATOM 672 O O . GLU A 1 84 ? 22.121 0.058 -2.354 1.00 96.88 84 GLU A O 1
ATOM 677 N N . ASN A 1 85 ? 23.409 1.886 -2.199 1.00 96.69 85 ASN A N 1
ATOM 678 C CA . ASN A 1 85 ? 23.553 1.825 -0.742 1.00 96.69 85 ASN A CA 1
ATOM 679 C C . ASN A 1 85 ? 22.219 1.943 0.017 1.00 96.69 85 ASN A C 1
ATOM 681 O O . ASN A 1 85 ? 22.136 1.486 1.156 1.00 96.69 85 ASN A O 1
ATOM 685 N N . ILE A 1 86 ? 21.214 2.617 -0.551 1.00 96.56 86 ILE A N 1
ATOM 686 C CA . ILE A 1 86 ? 19.860 2.680 0.019 1.00 96.56 86 ILE A CA 1
ATOM 687 C C . ILE A 1 86 ? 19.126 1.361 -0.254 1.00 96.56 86 ILE A C 1
ATOM 689 O O . ILE A 1 86 ? 18.555 0.780 0.665 1.00 96.56 86 ILE A O 1
ATOM 693 N N . LEU A 1 87 ? 19.177 0.868 -1.495 1.00 95.94 87 LEU A N 1
ATOM 694 C CA . LEU A 1 87 ? 18.538 -0.385 -1.914 1.00 95.94 87 LEU A CA 1
ATOM 695 C C . LEU A 1 87 ? 19.047 -1.608 -1.137 1.00 95.94 87 LEU A C 1
ATOM 697 O O . LEU A 1 87 ? 18.280 -2.532 -0.896 1.00 95.94 87 LEU A O 1
ATOM 701 N N . ASP A 1 88 ? 20.305 -1.592 -0.697 1.00 95.25 88 ASP A N 1
ATOM 702 C CA . ASP A 1 88 ? 20.895 -2.637 0.148 1.00 95.25 88 ASP A CA 1
ATOM 703 C C . ASP A 1 88 ? 20.317 -2.713 1.571 1.00 95.25 88 ASP A C 1
ATOM 705 O O . ASP A 1 88 ? 20.569 -3.693 2.276 1.00 95.25 88 ASP A O 1
ATOM 709 N N . LYS A 1 89 ? 19.587 -1.688 2.020 1.00 94.00 89 LYS A N 1
ATOM 710 C CA . LYS A 1 89 ? 19.040 -1.617 3.383 1.00 94.00 89 LYS A CA 1
ATOM 711 C C . LYS A 1 89 ? 17.522 -1.759 3.423 1.00 94.00 89 LYS A C 1
ATOM 713 O O . LYS A 1 89 ? 16.978 -2.401 4.318 1.00 94.00 89 LYS A O 1
ATOM 718 N N . VAL A 1 90 ? 16.843 -1.189 2.428 1.00 95.19 90 VAL A N 1
ATOM 719 C CA . VAL A 1 90 ? 15.381 -1.200 2.376 1.00 95.19 90 VAL A CA 1
ATOM 720 C C . VAL A 1 90 ? 14.822 -2.584 2.062 1.00 95.19 90 VAL A C 1
ATOM 722 O O . VAL A 1 90 ? 15.472 -3.417 1.441 1.00 95.19 90 VAL A O 1
ATOM 725 N N . HIS A 1 91 ? 13.575 -2.806 2.468 1.00 93.12 91 HIS A N 1
ATOM 726 C CA . HIS A 1 91 ? 12.845 -4.057 2.248 1.00 93.12 91 HIS A CA 1
ATOM 727 C C . HIS A 1 91 ? 11.741 -3.901 1.202 1.00 93.12 91 HIS A C 1
ATOM 729 O O . HIS A 1 91 ? 11.408 -4.850 0.491 1.00 93.12 91 HIS A O 1
ATOM 735 N N . VAL A 1 92 ? 11.162 -2.700 1.129 1.00 93.69 92 VAL A N 1
ATOM 736 C CA . VAL A 1 92 ? 10.034 -2.382 0.256 1.00 93.69 92 VAL A CA 1
ATOM 737 C C . VAL A 1 92 ? 10.309 -1.083 -0.489 1.00 93.69 92 VAL A C 1
ATOM 739 O O . VAL A 1 92 ? 10.718 -0.080 0.099 1.00 93.69 92 VAL A O 1
ATOM 742 N N . ILE A 1 93 ? 10.047 -1.097 -1.791 1.00 93.75 93 ILE A N 1
ATOM 743 C CA . ILE A 1 93 ? 10.047 0.084 -2.647 1.00 93.75 93 ILE A CA 1
ATOM 744 C C . ILE A 1 93 ? 8.598 0.503 -2.888 1.00 93.75 93 ILE A C 1
ATOM 746 O O . ILE A 1 93 ? 7.761 -0.301 -3.289 1.00 93.75 93 ILE A O 1
ATOM 750 N N . VAL A 1 94 ? 8.307 1.779 -2.678 1.00 92.38 94 VAL A N 1
ATOM 751 C CA . VAL A 1 94 ? 7.022 2.410 -2.967 1.00 92.38 94 VAL A CA 1
ATOM 752 C C . VAL A 1 94 ? 7.216 3.428 -4.082 1.00 92.38 94 VAL A C 1
ATOM 754 O O . VAL A 1 94 ? 8.112 4.268 -4.020 1.00 92.38 94 VAL A O 1
ATOM 757 N N . ILE A 1 95 ? 6.367 3.375 -5.102 1.00 89.31 95 ILE A N 1
ATOM 758 C CA . ILE A 1 95 ? 6.381 4.307 -6.232 1.00 89.31 95 ILE A CA 1
ATOM 759 C C . ILE A 1 95 ? 5.040 5.046 -6.272 1.00 89.31 95 ILE A C 1
ATOM 761 O O . ILE A 1 95 ? 4.008 4.447 -6.572 1.00 89.31 95 ILE A O 1
ATOM 765 N N . ASP A 1 96 ? 5.056 6.354 -6.005 1.00 86.81 96 ASP A N 1
ATOM 766 C CA . ASP A 1 96 ? 3.909 7.257 -6.160 1.00 86.81 96 ASP A CA 1
ATOM 767 C C . ASP A 1 96 ? 3.960 7.981 -7.505 1.00 86.81 96 ASP A C 1
ATOM 769 O O . ASP A 1 96 ? 4.593 9.033 -7.614 1.00 86.81 96 ASP A O 1
ATOM 773 N N . ARG A 1 97 ? 3.284 7.424 -8.524 1.00 78.12 97 ARG A N 1
ATOM 774 C CA . ARG A 1 97 ? 3.001 8.047 -9.842 1.00 78.12 97 ARG A CA 1
ATOM 775 C C . ARG A 1 97 ? 4.200 8.621 -10.612 1.00 78.12 97 ARG A C 1
ATOM 777 O O . ARG A 1 97 ? 4.034 9.241 -11.662 1.00 78.12 97 ARG A O 1
ATOM 784 N N . TRP A 1 98 ? 5.414 8.422 -10.119 1.00 84.50 98 TRP A N 1
ATOM 785 C CA . TRP A 1 98 ? 6.620 9.033 -10.641 1.00 84.50 98 TRP A CA 1
ATOM 786 C C . TRP A 1 98 ? 7.790 8.076 -10.477 1.00 84.50 98 TRP A C 1
ATOM 788 O O . TRP A 1 98 ? 8.116 7.641 -9.373 1.00 84.50 98 TRP A O 1
ATOM 798 N N . LEU A 1 99 ? 8.424 7.770 -11.606 1.00 79.38 99 LEU A N 1
ATOM 799 C CA . LEU A 1 99 ? 9.669 7.025 -11.660 1.00 79.38 99 LEU A CA 1
ATOM 800 C C . LEU A 1 99 ? 10.792 7.923 -12.194 1.00 79.38 99 LEU A C 1
ATOM 802 O O . LEU A 1 99 ? 10.581 8.674 -13.153 1.00 79.38 99 LEU A O 1
ATOM 806 N N . PRO A 1 100 ? 12.009 7.786 -11.645 1.00 81.31 100 PRO A N 1
ATOM 807 C CA . PRO A 1 100 ? 13.220 8.356 -12.215 1.00 81.31 100 PRO A CA 1
ATOM 808 C C . PRO A 1 100 ? 13.348 8.111 -13.725 1.00 81.31 100 PRO A C 1
ATOM 810 O O . PRO A 1 100 ? 13.224 6.987 -14.208 1.00 81.31 100 PRO A O 1
ATOM 813 N N . SER A 1 101 ? 13.699 9.147 -14.488 1.00 82.56 101 SER A N 1
ATOM 814 C CA . SER A 1 101 ? 13.997 9.013 -15.926 1.00 82.56 101 SER A CA 1
ATOM 815 C C . SER A 1 101 ? 15.457 8.619 -16.211 1.00 82.56 101 SER A C 1
ATOM 817 O O . SER A 1 101 ? 15.964 8.861 -17.305 1.00 82.56 101 SER A O 1
ATOM 819 N N . PHE A 1 102 ? 16.145 8.014 -15.236 1.00 88.19 102 PHE A N 1
ATOM 820 C CA . PHE A 1 102 ? 17.539 7.575 -15.343 1.00 88.19 102 PHE A CA 1
ATOM 821 C C . PHE A 1 102 ? 17.599 6.069 -15.654 1.00 88.19 102 PHE A C 1
ATOM 823 O O . PHE A 1 102 ? 17.265 5.269 -14.779 1.00 88.19 102 PHE A O 1
ATOM 830 N N . PRO A 1 103 ? 18.040 5.646 -16.856 1.00 87.19 103 PRO A N 1
ATOM 831 C CA . PRO A 1 103 ? 18.051 4.229 -17.236 1.00 87.19 103 PRO A CA 1
ATOM 832 C C . PRO A 1 103 ? 18.821 3.332 -16.262 1.00 87.19 103 PRO A C 1
ATOM 834 O O . PRO A 1 103 ? 18.333 2.269 -15.889 1.00 87.19 103 PRO A O 1
ATOM 837 N N . ASP A 1 104 ? 19.989 3.784 -15.800 1.00 90.81 104 ASP A N 1
ATOM 838 C CA . ASP A 1 104 ? 20.833 3.009 -14.882 1.00 90.81 104 ASP A CA 1
ATOM 839 C C . ASP A 1 104 ? 20.154 2.781 -13.524 1.00 90.81 104 ASP A C 1
ATOM 841 O O . ASP A 1 104 ? 20.281 1.707 -12.944 1.00 90.81 104 ASP A O 1
ATOM 845 N N . TRP A 1 105 ? 19.383 3.761 -13.042 1.00 92.06 105 TRP A N 1
ATOM 846 C CA . TRP A 1 105 ? 18.631 3.639 -11.792 1.00 92.06 105 TRP A CA 1
ATOM 847 C C . TRP A 1 105 ? 17.507 2.623 -11.912 1.00 92.06 105 TRP A C 1
ATOM 849 O O . TRP A 1 105 ? 17.323 1.794 -11.031 1.00 92.06 105 TRP A O 1
ATOM 859 N N . ILE A 1 106 ? 16.756 2.681 -13.008 1.00 87.44 106 ILE A N 1
ATOM 860 C CA . ILE A 1 106 ? 15.620 1.788 -13.225 1.00 87.44 106 ILE A CA 1
ATOM 861 C C . ILE A 1 106 ? 16.098 0.346 -13.440 1.00 87.44 106 ILE A C 1
ATOM 863 O O . ILE A 1 106 ? 15.490 -0.580 -12.906 1.00 87.44 106 ILE A O 1
ATOM 867 N N . ASN A 1 107 ? 17.212 0.146 -14.152 1.00 89.06 107 ASN A N 1
ATOM 868 C CA . ASN A 1 107 ? 17.848 -1.168 -14.262 1.00 89.06 107 ASN A CA 1
ATOM 869 C C . ASN A 1 107 ? 18.271 -1.697 -12.889 1.00 89.06 107 ASN A C 1
ATOM 871 O O . ASN A 1 107 ? 17.960 -2.837 -12.560 1.00 89.06 107 ASN A O 1
ATOM 875 N N . LEU A 1 108 ? 18.916 -0.858 -12.071 1.00 92.62 108 LEU A N 1
ATOM 876 C CA . LEU A 1 108 ? 19.309 -1.231 -10.716 1.00 92.62 108 LEU A CA 1
ATOM 877 C C . LEU A 1 108 ? 18.089 -1.615 -9.866 1.00 92.62 108 LEU A C 1
ATOM 879 O O . LEU A 1 108 ? 18.070 -2.690 -9.285 1.00 92.62 108 LEU A O 1
ATOM 883 N N . ILE A 1 109 ? 17.041 -0.792 -9.845 1.00 91.38 109 ILE A N 1
ATOM 884 C CA . ILE A 1 109 ? 15.794 -1.075 -9.115 1.00 91.38 109 ILE A CA 1
ATOM 885 C C . ILE A 1 109 ? 15.179 -2.409 -9.575 1.00 91.38 109 ILE A C 1
ATOM 887 O O . ILE A 1 109 ? 14.796 -3.231 -8.747 1.00 91.38 109 ILE A O 1
ATOM 891 N N . SER A 1 110 ? 15.152 -2.664 -10.886 1.00 88.19 110 SER A N 1
ATOM 892 C CA . SER A 1 110 ? 14.663 -3.923 -11.461 1.00 88.19 110 SER A CA 1
ATOM 893 C C . SER A 1 110 ? 15.472 -5.142 -10.999 1.00 88.19 110 SER A C 1
ATOM 895 O O . SER A 1 110 ? 14.892 -6.193 -10.731 1.00 88.19 110 SER A O 1
ATOM 897 N N . GLU A 1 111 ? 16.794 -5.017 -10.842 1.00 90.38 111 GLU A N 1
ATOM 898 C CA . GLU A 1 111 ? 17.644 -6.092 -10.309 1.00 90.38 111 GLU A CA 1
ATOM 899 C C . GLU A 1 111 ? 17.314 -6.448 -8.846 1.00 90.38 111 GLU A C 1
ATOM 901 O O . GLU A 1 111 ? 17.374 -7.619 -8.461 1.00 90.38 111 GLU A O 1
ATOM 906 N N . TYR A 1 112 ? 16.939 -5.457 -8.032 1.00 92.25 112 TYR A N 1
ATOM 907 C CA . TYR A 1 112 ? 16.530 -5.667 -6.637 1.00 92.25 112 TYR A CA 1
ATOM 908 C C . TYR A 1 112 ? 15.087 -6.152 -6.482 1.00 92.25 112 TYR A C 1
ATOM 910 O O . TYR A 1 112 ? 14.761 -6.726 -5.453 1.00 92.25 112 TYR A O 1
ATOM 918 N N . ILE A 1 113 ? 14.209 -5.912 -7.454 1.00 88.81 113 ILE A N 1
ATOM 919 C CA . ILE A 1 113 ? 12.822 -6.403 -7.393 1.00 88.81 113 ILE A CA 1
ATOM 920 C C . ILE A 1 113 ? 12.716 -7.813 -7.979 1.00 88.81 113 ILE A C 1
ATOM 922 O O . ILE A 1 113 ? 11.942 -8.626 -7.499 1.00 88.81 113 ILE A O 1
ATOM 926 N N . ASN A 1 114 ? 13.491 -8.129 -9.019 1.00 85.31 114 ASN A N 1
ATOM 927 C CA . ASN A 1 114 ? 13.400 -9.418 -9.712 1.00 85.31 114 ASN A CA 1
ATOM 928 C C . ASN A 1 114 ? 14.273 -10.525 -9.092 1.00 85.31 114 ASN A C 1
ATOM 930 O O . ASN A 1 114 ? 14.434 -11.586 -9.701 1.00 85.31 114 ASN A O 1
ATOM 934 N N . GLY A 1 115 ? 14.888 -10.294 -7.930 1.00 82.94 115 GLY A N 1
ATOM 935 C CA . GLY A 1 115 ? 15.681 -11.316 -7.246 1.00 82.94 115 GLY A CA 1
ATOM 936 C C . GLY A 1 115 ? 17.122 -11.473 -7.743 1.00 82.94 115 GLY A C 1
ATOM 937 O O . GLY A 1 115 ? 17.812 -12.383 -7.284 1.00 82.94 115 GLY A O 1
ATOM 938 N N . THR A 1 116 ? 17.613 -10.656 -8.688 1.00 85.44 116 THR A N 1
ATOM 939 C CA . THR A 1 116 ? 18.985 -10.832 -9.209 1.00 85.44 116 THR A CA 1
ATOM 940 C C . THR A 1 116 ? 20.047 -10.287 -8.256 1.00 85.44 116 THR A C 1
ATOM 942 O O . THR A 1 116 ? 21.145 -10.846 -8.206 1.00 85.44 116 THR A O 1
ATOM 945 N N . LYS A 1 117 ? 19.724 -9.242 -7.480 1.00 88.19 117 LYS A N 1
ATOM 946 C CA . LYS A 1 117 ? 20.550 -8.735 -6.366 1.00 88.19 117 LYS A CA 1
ATOM 947 C C . LYS A 1 117 ? 19.934 -9.026 -5.000 1.00 88.19 117 LYS A C 1
ATOM 949 O O . LYS A 1 117 ? 20.575 -9.640 -4.153 1.00 88.19 117 LYS A O 1
ATOM 954 N N . SER A 1 118 ? 18.695 -8.594 -4.816 1.00 86.50 118 SER A N 1
ATOM 955 C CA . SER A 1 118 ? 17.831 -8.870 -3.665 1.00 86.50 118 SER A CA 1
ATOM 956 C C . SER A 1 118 ? 16.421 -9.110 -4.200 1.00 86.50 118 SER A C 1
ATOM 958 O O . SER A 1 118 ? 16.219 -8.987 -5.408 1.00 86.50 118 SER A O 1
ATOM 960 N N . ASN A 1 119 ? 15.472 -9.471 -3.342 1.00 87.56 119 ASN A N 1
ATOM 961 C CA . ASN A 1 119 ? 14.078 -9.662 -3.731 1.00 87.56 119 ASN A CA 1
ATOM 962 C C . ASN A 1 119 ? 13.173 -8.760 -2.883 1.00 87.56 119 ASN A C 1
ATOM 964 O O . ASN A 1 119 ? 12.561 -9.175 -1.902 1.00 87.56 119 ASN A O 1
ATOM 968 N N . LEU A 1 120 ? 13.210 -7.468 -3.207 1.00 91.12 120 LEU A N 1
ATOM 969 C CA . LEU A 1 120 ? 12.484 -6.424 -2.497 1.00 91.12 120 LEU A CA 1
ATOM 970 C C . LEU A 1 120 ? 11.003 -6.431 -2.873 1.00 91.12 120 LEU A C 1
ATOM 972 O O . LEU A 1 120 ? 10.644 -6.626 -4.034 1.00 91.12 120 LEU A O 1
ATOM 976 N N . GLY A 1 121 ? 10.154 -6.124 -1.893 1.00 91.44 121 GLY A N 1
ATOM 977 C CA . GLY A 1 121 ? 8.736 -5.887 -2.135 1.00 91.44 121 GLY A CA 1
ATOM 978 C C . GLY A 1 121 ? 8.503 -4.601 -2.926 1.00 91.44 121 GLY A C 1
ATOM 979 O O . GLY A 1 121 ? 9.245 -3.627 -2.778 1.00 91.44 121 GLY A O 1
ATOM 980 N N . LEU A 1 122 ? 7.451 -4.567 -3.741 1.00 91.44 122 LEU A N 1
ATOM 981 C CA . LEU A 1 122 ? 7.105 -3.409 -4.563 1.00 91.44 122 LEU A CA 1
ATOM 982 C C . LEU A 1 122 ? 5.646 -2.996 -4.375 1.00 91.44 122 LEU A C 1
ATOM 984 O O . LEU A 1 122 ? 4.732 -3.787 -4.601 1.00 91.44 122 LEU A O 1
ATOM 988 N N . LEU A 1 123 ? 5.430 -1.722 -4.050 1.00 91.62 123 LEU A N 1
ATOM 989 C CA . LEU A 1 123 ? 4.119 -1.083 -4.063 1.00 91.62 123 LEU A CA 1
ATOM 990 C C . LEU A 1 123 ? 4.068 0.006 -5.128 1.00 91.62 123 LEU A C 1
ATOM 992 O O . LEU A 1 123 ? 4.871 0.940 -5.111 1.00 91.62 123 LEU A O 1
ATOM 996 N N . LEU A 1 124 ? 3.088 -0.071 -6.024 1.00 88.31 124 LEU A N 1
ATOM 997 C CA . LEU A 1 124 ? 2.879 0.941 -7.060 1.00 88.31 124 LEU A CA 1
ATOM 998 C C . LEU A 1 124 ? 1.533 1.641 -6.878 1.00 88.31 124 LEU A C 1
ATOM 1000 O O . LEU A 1 124 ? 0.493 0.984 -6.818 1.00 88.31 124 LEU A O 1
ATOM 1004 N N . PHE A 1 125 ? 1.549 2.973 -6.863 1.00 83.69 125 PHE A N 1
ATOM 1005 C CA . PHE A 1 125 ? 0.350 3.805 -6.807 1.00 83.69 125 PHE A CA 1
ATOM 1006 C C . PHE A 1 125 ? 0.121 4.544 -8.121 1.00 83.69 125 PHE A C 1
ATOM 1008 O O . PHE A 1 125 ? 0.928 5.377 -8.535 1.00 83.69 125 PHE A O 1
ATOM 1015 N N . GLY A 1 126 ? -1.047 4.300 -8.713 1.00 71.50 126 GLY A N 1
ATOM 1016 C CA . GLY A 1 126 ? -1.649 5.144 -9.735 1.00 71.50 126 GLY A CA 1
ATOM 1017 C C . GLY A 1 126 ? -0.953 5.152 -11.095 1.00 71.50 126 GLY A C 1
ATOM 1018 O O . GLY A 1 126 ? -0.218 4.237 -11.480 1.00 71.50 126 GLY A O 1
ATOM 1019 N N . LEU A 1 127 ? -1.278 6.202 -11.851 1.00 60.97 127 LEU A N 1
ATOM 1020 C CA . LEU A 1 127 ? -0.775 6.440 -13.193 1.00 60.97 127 LEU A CA 1
ATOM 1021 C C . LEU A 1 127 ? 0.594 7.105 -13.167 1.00 60.97 127 LEU A C 1
ATOM 1023 O O . LEU A 1 127 ? 0.746 8.159 -12.556 1.00 60.97 127 LEU A O 1
ATOM 1027 N N . MET A 1 128 ? 1.577 6.529 -13.860 1.00 62.62 128 MET A N 1
ATOM 1028 C CA . MET A 1 128 ? 2.815 7.256 -14.117 1.00 62.62 128 MET A CA 1
ATOM 1029 C C . MET A 1 128 ? 2.524 8.426 -15.048 1.00 62.62 128 MET A C 1
ATOM 1031 O O . MET A 1 128 ? 2.071 8.230 -16.177 1.00 62.62 128 MET A O 1
ATOM 1035 N N . GLU A 1 129 ? 2.761 9.644 -14.566 1.00 57.59 129 GLU A N 1
ATOM 1036 C CA . GLU A 1 129 ? 2.542 10.847 -15.363 1.00 57.59 129 GLU A CA 1
ATOM 1037 C C . GLU A 1 129 ? 3.603 10.983 -16.470 1.00 57.59 129 GLU A C 1
ATOM 1039 O O . GLU A 1 129 ? 4.805 10.887 -16.217 1.00 57.59 129 GLU A O 1
ATOM 1044 N N . GLY A 1 130 ? 3.155 11.295 -17.692 1.00 62.72 130 GLY A N 1
ATOM 1045 C CA . GLY A 1 130 ? 4.012 11.705 -18.810 1.00 62.72 130 GLY A CA 1
ATOM 1046 C C . GLY A 1 130 ? 4.233 10.655 -19.905 1.00 62.72 130 GLY A C 1
ATOM 1047 O O . GLY A 1 130 ? 3.791 9.508 -19.830 1.00 62.72 130 GLY A O 1
ATOM 1048 N N . ASP A 1 131 ? 4.927 11.074 -20.966 1.00 66.00 131 ASP A N 1
ATOM 1049 C CA . ASP A 1 131 ? 5.296 10.200 -22.080 1.00 66.00 131 ASP A CA 1
ATOM 1050 C C . ASP A 1 131 ? 6.400 9.224 -21.644 1.00 66.00 131 ASP A C 1
ATOM 1052 O O . ASP A 1 131 ? 7.593 9.527 -21.720 1.00 66.00 131 ASP A O 1
ATOM 1056 N N . LEU A 1 132 ? 6.005 8.025 -21.203 1.00 70.44 132 LEU A N 1
ATOM 1057 C CA . LEU A 1 132 ? 6.950 6.953 -20.886 1.00 70.44 132 LEU A CA 1
ATOM 1058 C C . LEU A 1 132 ? 7.735 6.541 -22.135 1.00 70.44 132 LEU A C 1
ATOM 1060 O O . LEU A 1 132 ? 7.152 6.081 -23.131 1.00 70.44 132 LEU A O 1
ATOM 1064 N N . GLN A 1 133 ? 9.061 6.629 -22.051 1.00 75.00 133 GLN A N 1
ATOM 1065 C CA . GLN A 1 133 ? 9.973 6.160 -23.090 1.00 75.00 133 GLN A CA 1
ATOM 1066 C C . GLN A 1 133 ? 9.843 4.642 -23.270 1.00 75.00 133 GLN A C 1
ATOM 1068 O O . GLN A 1 133 ? 9.509 3.926 -22.331 1.00 75.00 133 GLN A O 1
ATOM 1073 N N . ALA A 1 134 ? 10.126 4.125 -24.470 1.00 76.00 134 ALA A N 1
ATOM 1074 C CA . ALA A 1 134 ? 9.928 2.705 -24.792 1.00 76.00 134 ALA A CA 1
ATOM 1075 C C . ALA A 1 134 ? 10.625 1.743 -23.809 1.00 76.00 134 ALA A C 1
ATOM 1077 O O . ALA A 1 134 ? 10.046 0.730 -23.437 1.00 76.00 134 ALA A O 1
ATOM 1078 N N . TRP A 1 135 ? 11.827 2.089 -23.341 1.00 74.12 135 TRP A N 1
ATOM 1079 C CA . TRP A 1 135 ? 12.560 1.284 -22.362 1.00 74.12 135 TRP A CA 1
ATOM 1080 C C . TRP A 1 135 ? 11.944 1.347 -20.954 1.00 74.12 135 TRP A C 1
ATOM 1082 O O . TRP A 1 135 ? 11.988 0.358 -20.231 1.00 74.12 135 TRP A O 1
ATOM 1092 N N . GLN A 1 136 ? 11.320 2.469 -20.566 1.00 74.50 136 GLN A N 1
ATOM 1093 C CA . GLN A 1 136 ? 10.575 2.556 -19.302 1.00 74.50 136 GLN A CA 1
ATOM 1094 C C . GLN A 1 136 ? 9.364 1.633 -19.360 1.00 74.50 136 GLN A C 1
ATOM 1096 O O . GLN A 1 136 ? 9.116 0.904 -18.413 1.00 74.50 136 GLN A O 1
ATOM 1101 N N . VAL A 1 137 ? 8.653 1.609 -20.492 1.00 75.94 137 VAL A N 1
ATOM 1102 C CA . VAL A 1 137 ? 7.536 0.676 -20.703 1.00 75.94 137 VAL A CA 1
ATOM 1103 C C . VAL A 1 137 ? 7.996 -0.761 -20.542 1.00 75.94 137 VAL A C 1
ATOM 1105 O O . VAL A 1 137 ? 7.359 -1.514 -19.828 1.00 75.94 137 VAL A O 1
ATOM 1108 N N . GLU A 1 138 ? 9.100 -1.144 -21.178 1.00 74.88 138 GLU A N 1
ATOM 1109 C CA . GLU A 1 138 ? 9.602 -2.510 -21.066 1.00 74.88 138 GLU A CA 1
ATOM 1110 C C . GLU A 1 138 ? 9.848 -2.886 -19.605 1.00 74.88 138 GLU A C 1
ATOM 1112 O O . GLU A 1 138 ? 9.345 -3.907 -19.153 1.00 74.88 138 GLU A O 1
ATOM 1117 N N . ILE A 1 139 ? 10.529 -2.040 -18.833 1.00 72.19 139 ILE A N 1
ATOM 1118 C CA . ILE A 1 139 ? 10.833 -2.355 -17.435 1.00 72.19 139 ILE A CA 1
ATOM 1119 C C . ILE A 1 139 ? 9.568 -2.362 -16.578 1.00 72.19 139 ILE A C 1
ATOM 1121 O O . ILE A 1 139 ? 9.353 -3.302 -15.821 1.00 72.19 139 ILE A O 1
ATOM 1125 N N . ILE A 1 140 ? 8.692 -1.374 -16.740 1.00 76.00 140 ILE A N 1
ATOM 1126 C CA . ILE A 1 140 ? 7.420 -1.321 -16.020 1.00 76.00 140 ILE A CA 1
ATOM 1127 C C . ILE A 1 140 ? 6.572 -2.560 -16.342 1.00 76.00 140 ILE A C 1
ATOM 1129 O O . ILE A 1 140 ? 5.890 -3.061 -15.456 1.00 76.00 140 ILE A O 1
ATOM 1133 N N . ASP A 1 141 ? 6.651 -3.114 -17.560 1.00 78.31 141 ASP A N 1
ATOM 1134 C CA . ASP A 1 141 ? 5.896 -4.318 -17.920 1.00 78.31 141 ASP A CA 1
ATOM 1135 C C . ASP A 1 141 ? 6.363 -5.492 -17.066 1.00 78.31 141 ASP A C 1
ATOM 1137 O O . ASP A 1 141 ? 5.563 -6.292 -16.599 1.00 78.31 141 ASP A O 1
ATOM 1141 N N . HIS A 1 142 ? 7.664 -5.578 -16.805 1.00 76.69 142 HIS A N 1
ATOM 1142 C CA . HIS A 1 142 ? 8.233 -6.630 -15.970 1.00 76.69 142 HIS A CA 1
ATOM 1143 C C . HIS A 1 142 ? 7.949 -6.432 -14.476 1.00 76.69 142 HIS A C 1
ATOM 1145 O O . HIS A 1 142 ? 8.061 -7.395 -13.725 1.00 76.69 142 HIS A O 1
ATOM 1151 N N . LEU A 1 143 ? 7.581 -5.220 -14.053 1.00 76.50 143 LEU A N 1
ATOM 1152 C CA . LEU A 1 143 ? 7.350 -4.863 -12.649 1.00 76.50 143 LEU A CA 1
ATOM 1153 C C . LEU A 1 143 ? 5.870 -4.699 -12.285 1.00 76.50 143 LEU A C 1
ATOM 1155 O O . LEU A 1 143 ? 5.548 -4.576 -11.110 1.00 76.50 143 LEU A O 1
ATOM 1159 N N . MET A 1 144 ? 4.974 -4.608 -13.270 1.00 79.06 144 MET A N 1
ATOM 1160 C CA . MET A 1 144 ? 3.556 -4.374 -13.029 1.00 79.06 144 MET A CA 1
ATOM 1161 C C . MET A 1 144 ? 2.699 -5.573 -13.450 1.00 79.06 144 MET A C 1
ATOM 1163 O O . MET A 1 144 ? 2.891 -6.142 -14.529 1.00 79.06 144 MET A O 1
ATOM 1167 N N . PRO A 1 145 ? 1.646 -5.887 -12.678 1.00 79.69 145 PRO A N 1
ATOM 1168 C CA . PRO A 1 145 ? 0.679 -6.929 -12.996 1.00 79.69 145 PRO A CA 1
ATOM 1169 C C . PRO A 1 145 ? -0.302 -6.553 -14.124 1.00 79.69 145 PRO A C 1
ATOM 1171 O O . PRO A 1 145 ? -1.414 -7.074 -14.164 1.00 79.69 145 PRO A O 1
ATOM 1174 N N . VAL A 1 146 ? 0.055 -5.653 -15.049 1.00 75.75 146 VAL A N 1
ATOM 1175 C CA . VAL A 1 146 ? -0.839 -5.152 -16.115 1.00 75.75 146 VAL A CA 1
ATOM 1176 C C . VAL A 1 146 ? -0.212 -5.179 -17.495 1.00 75.75 146 VAL A C 1
ATOM 1178 O O . VAL A 1 146 ? 0.998 -5.056 -17.646 1.00 75.75 146 VAL A O 1
ATOM 1181 N N . ASN A 1 147 ? -1.063 -5.285 -18.517 1.00 75.88 147 ASN A N 1
ATOM 1182 C CA . ASN A 1 147 ? -0.663 -5.052 -19.899 1.00 75.88 147 ASN A CA 1
ATOM 1183 C C . ASN A 1 147 ? -0.465 -3.551 -20.141 1.00 75.88 147 ASN A C 1
ATOM 1185 O O . ASN A 1 147 ? -1.427 -2.782 -20.219 1.00 75.88 147 ASN A O 1
ATOM 1189 N N . LEU A 1 148 ? 0.786 -3.117 -20.311 1.00 70.00 148 LEU A N 1
ATOM 1190 C CA . LEU A 1 148 ? 1.099 -1.691 -20.452 1.00 70.00 148 LEU A CA 1
ATOM 1191 C C . LEU A 1 148 ? 0.563 -1.019 -21.716 1.00 70.00 148 LEU A C 1
ATOM 1193 O O . LEU A 1 148 ? 0.413 0.204 -21.751 1.00 70.00 148 LEU A O 1
ATOM 1197 N N . ILE A 1 149 ? 0.276 -1.799 -22.759 1.00 68.19 149 ILE A N 1
ATOM 1198 C CA . ILE A 1 149 ? -0.374 -1.290 -23.972 1.00 68.19 149 ILE A CA 1
ATOM 1199 C C . ILE A 1 149 ? -1.761 -0.739 -23.618 1.00 68.19 149 ILE A C 1
ATOM 1201 O O . ILE A 1 149 ? -2.107 0.363 -24.041 1.00 68.19 149 ILE A O 1
ATOM 1205 N N . ASP A 1 150 ? -2.512 -1.461 -22.789 1.00 66.06 150 ASP A N 1
ATOM 1206 C CA . ASP A 1 150 ? -3.841 -1.045 -22.342 1.00 66.06 150 ASP A CA 1
ATOM 1207 C C . ASP A 1 150 ? -3.738 0.093 -21.320 1.00 66.06 150 ASP A C 1
ATOM 1209 O O . ASP A 1 150 ? -4.523 1.040 -21.356 1.00 66.06 150 ASP A O 1
ATOM 1213 N N . TYR A 1 151 ? -2.703 0.067 -20.474 1.00 65.62 151 TYR A N 1
ATOM 1214 C CA . TYR A 1 151 ? -2.393 1.133 -19.515 1.00 65.62 151 TYR A CA 1
ATOM 1215 C C . TYR A 1 151 ? -2.202 2.496 -20.181 1.00 65.62 151 TYR A C 1
ATOM 1217 O O . TYR A 1 151 ? -2.843 3.468 -19.796 1.00 65.62 151 TYR A O 1
ATOM 1225 N N .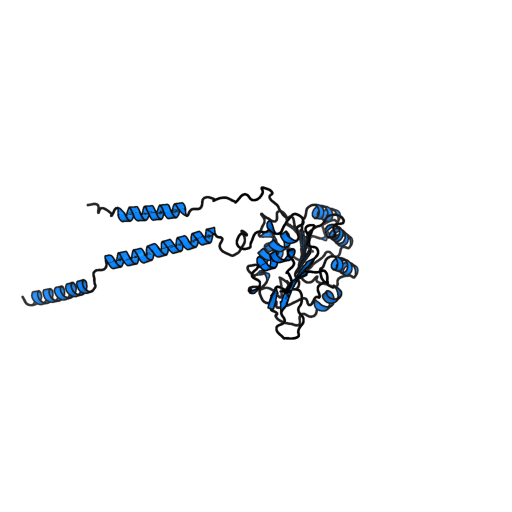 LYS A 1 152 ? -1.376 2.581 -21.229 1.00 60.69 152 LYS A N 1
ATOM 1226 C CA . LYS A 1 152 ? -1.129 3.850 -21.934 1.00 60.69 152 LYS A CA 1
ATOM 1227 C C . LYS A 1 152 ? -2.359 4.412 -22.642 1.00 60.69 152 LYS A C 1
ATOM 1229 O O . LYS A 1 152 ? -2.467 5.623 -22.792 1.00 60.69 152 LYS A O 1
ATOM 1234 N N . ASN A 1 153 ? -3.246 3.544 -23.121 1.00 53.47 153 ASN A N 1
ATOM 1235 C CA . ASN A 1 153 ? -4.445 3.965 -23.843 1.00 53.47 153 ASN A CA 1
ATOM 1236 C C . ASN A 1 153 ? -5.564 4.408 -22.891 1.00 53.47 153 ASN A C 1
ATOM 1238 O O . ASN A 1 153 ? -6.393 5.234 -23.265 1.00 53.47 153 ASN A O 1
ATOM 1242 N N . SER A 1 154 ? -5.575 3.884 -21.666 1.00 56.88 154 SER A N 1
ATOM 1243 C CA . SER A 1 154 ? -6.628 4.125 -20.679 1.00 56.88 154 SER A CA 1
ATOM 1244 C C . SER A 1 154 ? -6.352 5.264 -19.711 1.00 56.88 154 SER A C 1
ATOM 1246 O O . SER A 1 154 ? -7.296 5.828 -19.165 1.00 56.88 154 SER A O 1
ATOM 1248 N N . THR A 1 155 ? -5.090 5.662 -19.535 1.00 54.16 155 THR A N 1
ATOM 1249 C CA . THR A 1 155 ? -4.721 6.862 -18.766 1.00 54.16 155 THR A CA 1
ATOM 1250 C C . THR A 1 155 ? -5.366 8.146 -19.306 1.00 54.16 155 THR A C 1
ATOM 1252 O O . THR A 1 155 ? -5.489 9.126 -18.575 1.00 54.16 155 THR A O 1
ATOM 1255 N N . GLY A 1 156 ? -5.784 8.153 -20.578 1.00 51.00 156 GLY A N 1
ATOM 1256 C CA . GLY A 1 156 ? -6.441 9.286 -21.235 1.00 51.00 156 GLY A CA 1
ATOM 1257 C C . GLY A 1 156 ? -7.972 9.238 -21.263 1.00 51.00 156 GLY A C 1
ATOM 1258 O O . GLY A 1 156 ? -8.585 10.263 -21.564 1.00 51.00 156 GLY A O 1
ATOM 1259 N N . ASP A 1 157 ? -8.596 8.095 -20.958 1.00 56.12 157 ASP A N 1
ATOM 1260 C CA . ASP A 1 157 ? -10.052 7.916 -21.040 1.00 56.12 157 ASP A CA 1
ATOM 1261 C C . ASP A 1 157 ? -10.687 7.904 -19.644 1.00 56.12 157 ASP A C 1
ATOM 1263 O O . ASP A 1 157 ? -11.126 6.890 -19.112 1.00 56.12 157 ASP A O 1
ATOM 1267 N N . LEU A 1 158 ? -10.699 9.086 -19.027 1.00 60.19 158 LEU A N 1
ATOM 1268 C CA . LEU A 1 158 ? -11.266 9.347 -17.697 1.00 60.19 158 LEU A CA 1
ATOM 1269 C C . LEU A 1 158 ? -12.779 9.642 -17.766 1.00 60.19 158 LEU A C 1
ATOM 1271 O O . LEU A 1 158 ? -13.300 10.409 -16.955 1.00 60.19 158 LEU A O 1
ATOM 1275 N N . SER A 1 159 ? -13.463 9.137 -18.797 1.00 53.94 159 SER A N 1
ATOM 1276 C CA . SER A 1 159 ? -14.788 9.616 -19.208 1.00 53.94 159 SER A CA 1
ATOM 1277 C C . SER A 1 159 ? -15.972 8.961 -18.496 1.00 53.94 159 SER A C 1
ATOM 1279 O O . SER A 1 159 ? -17.103 9.388 -18.731 1.00 53.94 159 SER A O 1
ATOM 1281 N N . ASP A 1 160 ? -15.728 8.000 -17.602 1.00 60.50 160 ASP A N 1
ATOM 1282 C CA . ASP A 1 160 ? -16.779 7.307 -16.859 1.00 60.50 160 ASP A CA 1
ATOM 1283 C C . ASP A 1 160 ? -16.794 7.736 -15.380 1.00 60.50 160 ASP A C 1
ATOM 1285 O O . ASP A 1 160 ? -15.929 7.309 -14.605 1.00 60.50 160 ASP A O 1
ATOM 1289 N N . PRO A 1 161 ? -17.703 8.653 -14.994 1.00 59.66 161 PRO A N 1
ATOM 1290 C CA . PRO A 1 161 ? -17.764 9.171 -13.642 1.00 59.66 161 PRO A CA 1
ATOM 1291 C C . PRO A 1 161 ? -18.498 8.189 -12.727 1.00 59.66 161 PRO A C 1
ATOM 1293 O O . PRO A 1 161 ? -19.698 7.977 -12.877 1.00 59.66 161 PRO A O 1
ATOM 1296 N N . ASN A 1 162 ? -17.778 7.736 -11.701 1.00 66.44 162 ASN A N 1
ATOM 1297 C CA . ASN A 1 162 ? -18.238 6.916 -10.579 1.00 66.44 162 ASN A CA 1
ATOM 1298 C C . ASN A 1 162 ? -18.411 5.428 -10.884 1.00 66.44 162 ASN A C 1
ATOM 1300 O O . ASN A 1 162 ? -19.119 5.012 -11.793 1.00 66.44 162 ASN A O 1
ATOM 1304 N N . TYR A 1 163 ? -17.794 4.616 -10.035 1.00 72.00 163 TYR A N 1
ATOM 1305 C CA . TYR A 1 163 ? -18.025 3.183 -9.992 1.00 72.00 163 TYR A CA 1
ATOM 1306 C C . TYR A 1 163 ? -17.939 2.681 -8.554 1.00 72.00 163 TYR A C 1
ATOM 1308 O O . TYR A 1 163 ? -17.291 3.286 -7.688 1.00 72.00 163 TYR A O 1
ATOM 1316 N N . GLU A 1 164 ? -18.606 1.557 -8.312 1.00 80.00 164 GLU A N 1
ATOM 1317 C CA . GLU A 1 164 ? -18.528 0.842 -7.048 1.00 80.00 164 GLU A CA 1
ATOM 1318 C C . GLU A 1 164 ? -17.373 -0.154 -7.070 1.00 80.00 164 GLU A C 1
ATOM 1320 O O . GLU A 1 164 ? -16.903 -0.600 -8.117 1.00 80.00 164 GLU A O 1
ATOM 1325 N N . VAL A 1 165 ? -16.898 -0.504 -5.884 1.00 80.50 165 VAL A N 1
ATOM 1326 C CA . VAL A 1 165 ? -15.780 -1.420 -5.709 1.00 80.50 165 VAL A CA 1
ATOM 1327 C C . VAL A 1 165 ? -16.298 -2.730 -5.144 1.00 80.50 165 VAL A C 1
ATOM 1329 O O . VAL A 1 165 ? -17.033 -2.729 -4.158 1.00 80.50 165 VAL A O 1
ATOM 1332 N N . SER A 1 166 ? -15.888 -3.849 -5.737 1.00 79.00 166 SER A N 1
ATOM 1333 C CA . SER A 1 166 ? -16.160 -5.176 -5.191 1.00 79.00 166 SER A CA 1
ATOM 1334 C C . SER A 1 166 ? -14.889 -5.971 -4.986 1.00 79.00 166 SER A C 1
ATOM 1336 O O . SER A 1 166 ? -13.942 -5.911 -5.772 1.00 79.00 166 SER A O 1
ATOM 1338 N N . VAL A 1 167 ? -14.927 -6.804 -3.951 1.00 79.12 167 VAL A N 1
ATOM 1339 C CA . VAL A 1 167 ? -14.016 -7.937 -3.840 1.00 79.12 167 VAL A CA 1
ATOM 1340 C C . VAL A 1 167 ? -14.337 -8.922 -4.953 1.00 79.12 167 VAL A C 1
ATOM 1342 O O . VAL A 1 167 ? -15.506 -9.247 -5.177 1.00 79.12 167 VAL A O 1
ATOM 1345 N N . ARG A 1 168 ? -13.302 -9.416 -5.627 1.00 73.69 168 ARG A N 1
ATOM 1346 C CA . ARG A 1 168 ? -13.471 -10.429 -6.659 1.00 73.69 168 ARG A CA 1
ATOM 1347 C C . ARG A 1 168 ? -13.832 -11.777 -6.028 1.00 73.69 168 ARG A C 1
ATOM 1349 O O . ARG A 1 168 ? -12.963 -12.503 -5.555 1.00 73.69 168 ARG A O 1
ATOM 1356 N N . ASP A 1 169 ? -15.113 -12.131 -6.049 1.00 63.28 169 ASP A N 1
ATOM 1357 C CA . ASP A 1 169 ? -15.598 -13.444 -5.608 1.00 63.28 169 ASP A CA 1
ATOM 1358 C C . ASP A 1 169 ? -15.518 -14.442 -6.775 1.00 63.28 169 ASP A C 1
ATOM 1360 O O . ASP A 1 169 ? -16.471 -14.650 -7.532 1.00 63.28 169 ASP A O 1
ATOM 1364 N N . ARG A 1 170 ? -14.336 -15.034 -6.989 1.00 53.56 170 ARG A N 1
ATOM 1365 C CA . ARG A 1 170 ? -14.252 -16.239 -7.823 1.00 53.56 170 ARG A CA 1
ATOM 1366 C C . ARG A 1 170 ? -14.791 -17.381 -6.971 1.00 53.56 170 ARG A C 1
ATOM 1368 O O . ARG A 1 170 ? -14.110 -17.820 -6.055 1.00 53.56 170 ARG A O 1
ATOM 1375 N N . GLY A 1 171 ? -15.983 -17.878 -7.300 1.00 47.03 171 GLY A N 1
ATOM 1376 C CA . GLY A 1 171 ? -16.663 -18.984 -6.608 1.00 47.03 171 GLY A CA 1
ATOM 1377 C C . GLY A 1 171 ? -15.895 -20.316 -6.490 1.00 47.03 171 GLY A C 1
ATOM 1378 O O . GLY A 1 171 ? -16.478 -21.284 -6.014 1.00 47.03 171 GLY A O 1
ATOM 1379 N N . ASP A 1 172 ? -14.617 -20.356 -6.872 1.00 47.94 172 ASP A N 1
ATOM 1380 C CA . ASP A 1 172 ? -13.650 -21.414 -6.614 1.00 47.94 172 ASP A CA 1
ATOM 1381 C C . ASP A 1 172 ? -12.393 -20.761 -5.993 1.00 47.94 172 ASP A C 1
ATOM 1383 O O . ASP A 1 172 ? -11.667 -20.050 -6.682 1.00 47.94 172 ASP A O 1
ATOM 1387 N N . GLU A 1 173 ? -12.201 -20.966 -4.684 1.00 56.12 173 GLU A N 1
ATOM 1388 C CA . GLU A 1 173 ? -11.021 -20.638 -3.855 1.00 56.12 173 GLU A CA 1
ATOM 1389 C C . GLU A 1 173 ? -10.294 -19.309 -4.166 1.00 56.12 173 GLU A C 1
ATOM 1391 O O . GLU A 1 173 ? -9.396 -19.234 -5.003 1.00 56.12 173 GLU A O 1
ATOM 1396 N N . ILE A 1 174 ? -10.617 -18.262 -3.394 1.00 58.78 174 ILE A N 1
ATOM 1397 C CA . ILE A 1 174 ? -9.749 -17.083 -3.233 1.00 58.78 174 ILE A CA 1
ATOM 1398 C C . ILE A 1 174 ? -8.329 -17.583 -2.897 1.00 58.78 174 ILE A C 1
ATOM 1400 O O . ILE A 1 174 ? -8.208 -18.340 -1.923 1.00 58.78 174 ILE A O 1
ATOM 1404 N N . PRO A 1 175 ? -7.282 -17.181 -3.649 1.00 62.34 175 PRO A N 1
ATOM 1405 C CA . PRO A 1 175 ? -5.905 -17.554 -3.335 1.00 62.34 175 PRO A CA 1
ATOM 1406 C C . PRO A 1 175 ? -5.582 -17.210 -1.881 1.00 62.34 175 PRO A C 1
ATOM 1408 O O . PRO A 1 175 ? -5.906 -16.108 -1.436 1.00 62.34 175 PRO A O 1
ATOM 1411 N N . ASP A 1 176 ? -4.993 -18.155 -1.140 1.00 64.31 176 ASP A N 1
ATOM 1412 C CA . ASP A 1 176 ? -4.730 -17.998 0.299 1.00 64.31 176 ASP A CA 1
ATOM 1413 C C . ASP A 1 176 ? -3.975 -16.694 0.602 1.00 64.31 176 ASP A C 1
ATOM 1415 O O . ASP A 1 176 ? -4.352 -15.977 1.528 1.00 64.31 176 ASP A O 1
ATOM 1419 N N . ASP A 1 177 ? -3.012 -16.346 -0.250 1.00 65.19 177 ASP A N 1
ATOM 1420 C CA . ASP A 1 177 ? -2.106 -15.207 -0.077 1.00 65.19 177 ASP A CA 1
ATOM 1421 C C . ASP A 1 177 ? -2.834 -13.846 -0.134 1.00 65.19 177 ASP A C 1
ATOM 1423 O O . ASP A 1 177 ? -2.418 -12.872 0.484 1.00 65.19 177 ASP A O 1
ATOM 1427 N N . SER A 1 178 ? -3.986 -13.758 -0.804 1.00 73.56 178 SER A N 1
ATOM 1428 C CA . SER A 1 178 ? -4.737 -12.497 -0.935 1.00 73.56 178 SER A CA 1
ATOM 1429 C C . SER A 1 178 ? -5.890 -12.375 0.058 1.00 73.56 178 SER A C 1
ATOM 1431 O O . SER A 1 178 ? -6.557 -11.334 0.122 1.00 73.56 178 SER A O 1
ATOM 1433 N N . LYS A 1 179 ? -6.147 -13.424 0.853 1.00 77.38 179 LYS A N 1
ATOM 1434 C CA . LYS A 1 179 ? -7.225 -13.426 1.852 1.00 77.38 179 LYS A CA 1
ATOM 1435 C C . LYS A 1 179 ? -7.031 -12.340 2.894 1.00 77.38 179 LYS A C 1
ATOM 1437 O O . LYS A 1 179 ? -8.022 -11.776 3.351 1.00 77.38 179 LYS A O 1
ATOM 1442 N N . ILE A 1 180 ? -5.784 -11.983 3.206 1.00 82.44 180 ILE A N 1
ATOM 1443 C CA . ILE A 1 180 ? -5.492 -10.947 4.197 1.00 82.44 180 ILE A CA 1
ATOM 1444 C C . ILE A 1 180 ? -6.130 -9.601 3.828 1.00 82.44 180 ILE A C 1
ATOM 1446 O O . ILE A 1 180 ? -6.714 -8.948 4.694 1.00 82.44 180 ILE A O 1
ATOM 1450 N N . PHE A 1 181 ? -6.125 -9.216 2.548 1.00 86.44 181 PHE A N 1
ATOM 1451 C CA . PHE A 1 181 ? -6.773 -7.985 2.086 1.00 86.44 181 PHE A CA 1
ATOM 1452 C C . PHE A 1 181 ? -8.293 -8.054 2.199 1.00 86.44 181 PHE A C 1
ATOM 1454 O O . PHE A 1 181 ? -8.941 -7.071 2.554 1.00 86.44 181 PHE A O 1
ATOM 1461 N N . ILE A 1 182 ? -8.870 -9.209 1.883 1.00 86.44 182 ILE A N 1
ATOM 1462 C CA . ILE A 1 182 ? -10.320 -9.405 1.824 1.00 86.44 182 ILE A CA 1
ATOM 1463 C C . ILE A 1 182 ? -10.918 -9.491 3.230 1.00 86.44 182 ILE A C 1
ATOM 1465 O O . ILE A 1 182 ? -11.969 -8.910 3.490 1.00 86.44 182 ILE A O 1
ATOM 1469 N N . GLU A 1 183 ? -10.245 -10.185 4.143 1.00 85.81 183 GLU A N 1
ATOM 1470 C CA . GLU A 1 183 ? -10.738 -10.445 5.495 1.00 85.81 183 GLU A CA 1
ATOM 1471 C C . GLU A 1 183 ? -10.470 -9.283 6.458 1.00 85.81 183 GLU A C 1
ATOM 1473 O O . GLU A 1 183 ? -11.262 -9.042 7.373 1.00 85.81 183 GLU A O 1
ATOM 1478 N N . SER A 1 184 ? -9.381 -8.536 6.252 1.00 88.31 184 SER A N 1
ATOM 1479 C CA . SER A 1 184 ? -8.953 -7.490 7.193 1.00 88.31 184 SER A CA 1
ATOM 1480 C C . SER A 1 184 ? -9.602 -6.127 6.936 1.00 88.31 184 SER A C 1
ATOM 1482 O O . SER A 1 184 ? -9.539 -5.238 7.789 1.00 88.31 184 SER A O 1
ATOM 1484 N N . ILE A 1 185 ? -10.243 -5.943 5.779 1.00 90.56 185 ILE A N 1
ATOM 1485 C CA . ILE A 1 185 ? -10.831 -4.671 5.353 1.00 90.56 185 ILE A CA 1
ATOM 1486 C C . ILE A 1 185 ? -12.323 -4.830 5.064 1.00 90.56 185 ILE A C 1
ATOM 1488 O O . ILE A 1 185 ? -12.763 -5.730 4.355 1.00 90.56 185 ILE A O 1
ATOM 1492 N N . TYR A 1 186 ? -13.124 -3.883 5.558 1.00 89.62 186 TYR A N 1
ATOM 1493 C CA . TYR A 1 186 ? -14.549 -3.830 5.243 1.00 89.62 186 TYR A CA 1
ATOM 1494 C C . TYR A 1 186 ? -14.801 -3.084 3.921 1.00 89.62 186 TYR A C 1
ATOM 1496 O O . TYR A 1 186 ? -15.149 -1.899 3.907 1.00 89.62 186 TYR A O 1
ATOM 1504 N N . TRP A 1 187 ? -14.640 -3.793 2.801 1.00 88.06 187 TRP A N 1
ATOM 1505 C CA . TRP A 1 187 ? -14.714 -3.244 1.437 1.00 88.06 187 TRP A CA 1
ATOM 1506 C C . TRP A 1 187 ? -16.053 -2.598 1.067 1.00 88.06 187 TRP A C 1
ATOM 1508 O O . TRP A 1 187 ? -16.070 -1.651 0.294 1.00 88.06 187 TRP A O 1
ATOM 1518 N N . ASN A 1 188 ? -17.164 -2.988 1.696 1.00 86.25 188 ASN A N 1
ATOM 1519 C CA . ASN A 1 188 ? -18.461 -2.321 1.490 1.00 86.25 188 ASN A CA 1
ATOM 1520 C C . ASN A 1 188 ? -18.486 -0.857 1.978 1.00 86.25 188 ASN A C 1
ATOM 1522 O O . ASN A 1 188 ? -19.454 -0.144 1.731 1.00 86.25 188 ASN A O 1
ATOM 1526 N N . SER A 1 189 ? -17.474 -0.420 2.737 1.00 88.94 189 SER A N 1
ATOM 1527 C CA . SER A 1 189 ? -17.299 0.988 3.120 1.00 88.94 189 SER A CA 1
ATOM 1528 C C . SER A 1 189 ? -16.341 1.755 2.214 1.00 88.94 189 SER A C 1
ATOM 1530 O O . SER A 1 189 ? -16.104 2.936 2.475 1.00 88.94 189 SER A O 1
ATOM 1532 N N . PHE A 1 190 ? -15.762 1.094 1.209 1.00 89.62 190 PHE A N 1
ATOM 1533 C CA . PHE A 1 190 ? -14.832 1.715 0.282 1.00 89.62 190 PHE A CA 1
ATOM 1534 C C . PHE A 1 190 ? -15.541 2.869 -0.452 1.00 89.62 190 PHE A C 1
ATOM 1536 O O . PHE A 1 190 ? -16.668 2.689 -0.920 1.00 89.62 190 PHE A O 1
ATOM 1543 N N . PRO A 1 191 ? -14.945 4.072 -0.506 1.00 87.25 191 PRO A N 1
ATOM 1544 C CA . PRO A 1 191 ? -15.583 5.217 -1.143 1.00 87.25 191 PRO A CA 1
ATOM 1545 C C . PRO A 1 191 ? -15.696 5.017 -2.657 1.00 87.25 191 PRO A C 1
ATOM 1547 O O . PRO A 1 191 ? -14.855 4.361 -3.265 1.00 87.25 191 PRO A O 1
ATOM 1550 N N . SER A 1 192 ? -16.699 5.635 -3.281 1.00 82.88 192 SER A N 1
ATOM 1551 C CA . SER A 1 192 ? -16.764 5.695 -4.742 1.00 82.88 192 SER A CA 1
ATOM 1552 C C . SER A 1 192 ? -15.494 6.333 -5.301 1.00 82.88 192 SER A C 1
ATOM 1554 O O . SER A 1 192 ? -14.932 7.259 -4.705 1.00 82.88 192 SER A O 1
ATOM 1556 N N . ILE A 1 193 ? -15.050 5.833 -6.447 1.00 79.25 193 ILE A N 1
ATOM 1557 C CA . ILE A 1 193 ? -13.908 6.387 -7.161 1.00 79.25 193 ILE A CA 1
ATOM 1558 C C . ILE A 1 193 ? -14.447 7.171 -8.358 1.00 79.25 193 ILE A C 1
ATOM 1560 O O . ILE A 1 193 ? -15.141 6.617 -9.210 1.00 79.25 193 ILE A O 1
ATOM 1564 N N . ASP A 1 194 ? -14.107 8.454 -8.424 1.00 74.69 194 ASP A N 1
ATOM 1565 C CA . ASP A 1 194 ? -14.600 9.373 -9.450 1.00 74.69 194 ASP A CA 1
ATOM 1566 C C . ASP A 1 194 ? -13.859 9.167 -10.780 1.00 74.69 194 ASP A C 1
ATOM 1568 O O . ASP A 1 194 ? -14.433 9.368 -11.850 1.00 74.69 194 ASP A O 1
ATOM 1572 N N . ARG A 1 195 ? -12.577 8.770 -10.727 1.00 73.81 195 ARG A N 1
ATOM 1573 C CA . ARG A 1 195 ? -11.751 8.480 -11.910 1.00 73.81 195 ARG A CA 1
ATOM 1574 C C . ARG A 1 195 ? -10.971 7.182 -11.789 1.00 73.81 195 ARG A C 1
ATOM 1576 O O . ARG A 1 195 ? -10.292 6.952 -10.787 1.00 73.81 195 ARG A O 1
ATOM 1583 N N . ARG A 1 196 ? -11.013 6.371 -12.850 1.00 73.88 196 ARG A N 1
ATOM 1584 C CA . ARG A 1 196 ? -10.268 5.112 -12.960 1.00 73.88 196 ARG A CA 1
ATOM 1585 C C . ARG A 1 196 ? -9.284 5.056 -14.102 1.00 73.88 196 ARG A C 1
ATOM 1587 O O . ARG A 1 196 ? -9.473 5.662 -15.147 1.00 73.88 196 ARG A O 1
ATOM 1594 N N . THR A 1 197 ? -8.294 4.204 -13.894 1.00 74.12 197 THR A N 1
ATOM 1595 C CA . THR A 1 197 ? -7.452 3.640 -14.934 1.00 74.12 197 THR A CA 1
ATOM 1596 C C . THR A 1 197 ? -8.107 2.377 -15.507 1.00 74.12 197 THR A C 1
ATOM 1598 O O . THR A 1 197 ? -8.308 1.405 -14.782 1.00 74.12 197 THR A O 1
ATOM 1601 N N . LEU A 1 198 ? -8.405 2.364 -16.809 1.00 76.81 198 LEU A N 1
ATOM 1602 C CA . LEU A 1 198 ? -9.012 1.218 -17.511 1.00 76.81 198 LEU A CA 1
ATOM 1603 C C . LEU A 1 198 ? -7.948 0.221 -18.010 1.00 76.81 198 LEU A C 1
ATOM 1605 O O . LEU A 1 198 ? -7.633 0.151 -19.195 1.00 76.81 198 LEU A O 1
ATOM 1609 N N . VAL A 1 199 ? -7.358 -0.548 -17.099 1.00 76.75 199 VAL A N 1
ATOM 1610 C CA . VAL A 1 199 ? -6.264 -1.484 -17.419 1.00 76.75 199 VAL A CA 1
ATOM 1611 C C . VAL A 1 199 ? -6.674 -2.938 -17.351 1.00 76.75 199 VAL A C 1
ATOM 1613 O O . VAL A 1 199 ? -7.358 -3.347 -16.426 1.00 76.75 199 VAL A O 1
ATOM 1616 N N . ASN A 1 200 ? -6.163 -3.763 -18.260 1.00 81.06 200 ASN A N 1
ATOM 1617 C CA . ASN A 1 200 ? -6.269 -5.209 -18.110 1.00 81.06 200 ASN A CA 1
ATOM 1618 C C . ASN A 1 200 ? -5.090 -5.744 -17.297 1.00 81.06 200 ASN A C 1
ATOM 1620 O O . ASN A 1 200 ? -3.923 -5.504 -17.630 1.00 81.06 200 ASN A O 1
ATOM 1624 N N . ALA A 1 201 ? -5.400 -6.507 -16.251 1.00 82.31 201 ALA A N 1
ATOM 1625 C CA . ALA A 1 201 ? -4.398 -7.274 -15.525 1.00 82.31 201 ALA A CA 1
ATOM 1626 C C . ALA A 1 201 ? -3.808 -8.379 -16.418 1.00 82.31 201 ALA A C 1
ATOM 1628 O O . ALA A 1 201 ? -4.478 -8.905 -17.312 1.00 82.31 201 ALA A O 1
ATOM 1629 N N . LYS A 1 202 ? -2.552 -8.750 -16.165 1.00 85.31 202 LYS A N 1
ATOM 1630 C CA . LYS A 1 202 ? -1.924 -9.927 -16.779 1.00 85.31 202 LYS A CA 1
ATOM 1631 C C . LYS A 1 202 ? -2.637 -11.198 -16.319 1.00 85.31 202 LYS A C 1
ATOM 1633 O O . LYS A 1 202 ? -3.151 -11.257 -15.209 1.00 85.31 202 LYS A O 1
ATOM 1638 N N . GLU A 1 203 ? -2.612 -12.252 -17.134 1.00 83.00 203 GLU A N 1
ATOM 1639 C CA . GLU A 1 203 ? -3.227 -13.541 -16.763 1.00 83.00 203 GLU A CA 1
ATOM 1640 C C . GLU A 1 203 ? -2.618 -14.150 -15.489 1.00 83.00 203 GLU A C 1
ATOM 1642 O O . GLU A 1 203 ? -3.304 -14.852 -14.751 1.00 83.00 203 GLU A O 1
ATOM 1647 N N . SER A 1 204 ? -1.336 -13.872 -15.231 1.00 83.62 204 SER A N 1
ATOM 1648 C CA . SER A 1 204 ? -0.606 -14.317 -14.040 1.00 83.62 204 SER A CA 1
ATOM 1649 C C . SER A 1 204 ? -0.835 -13.448 -12.805 1.00 83.62 204 SER A C 1
ATOM 1651 O O . SER A 1 204 ? -0.373 -13.813 -11.728 1.00 83.62 204 SER A O 1
ATOM 1653 N N . ALA A 1 205 ? -1.467 -12.285 -12.961 1.00 86.81 205 ALA A N 1
ATOM 1654 C CA . ALA A 1 205 ? -1.775 -11.406 -11.850 1.00 86.81 205 ALA A CA 1
ATOM 1655 C C . ALA A 1 205 ? -3.049 -11.873 -11.158 1.00 86.81 205 ALA A C 1
ATOM 1657 O O . ALA A 1 205 ? -4.015 -12.295 -11.808 1.00 86.81 205 ALA A O 1
ATOM 1658 N N . ASN A 1 206 ? -3.077 -11.740 -9.840 1.00 87.38 206 ASN A N 1
ATOM 1659 C CA . ASN A 1 206 ? -4.280 -11.993 -9.088 1.00 87.38 206 ASN A CA 1
ATOM 1660 C C . ASN A 1 206 ? -4.949 -10.661 -8.720 1.00 87.38 206 ASN A C 1
ATOM 1662 O O . ASN A 1 206 ? -4.355 -9.729 -8.188 1.00 87.38 206 ASN A O 1
ATOM 1666 N N . ILE A 1 207 ? -6.211 -10.537 -9.133 1.00 87.56 207 ILE A N 1
ATOM 1667 C CA . ILE A 1 207 ? -6.996 -9.320 -8.928 1.00 87.56 207 ILE A CA 1
ATOM 1668 C C . ILE A 1 207 ? -7.733 -9.495 -7.612 1.00 87.56 207 ILE A C 1
ATOM 1670 O O . ILE A 1 207 ? -8.632 -10.332 -7.524 1.00 87.56 207 ILE A O 1
ATOM 1674 N N . ILE A 1 208 ? -7.360 -8.686 -6.629 1.00 87.50 208 ILE A N 1
ATOM 1675 C CA . ILE A 1 208 ? -7.946 -8.697 -5.291 1.00 87.50 208 ILE A CA 1
ATOM 1676 C C . ILE A 1 208 ? -9.272 -7.935 -5.329 1.00 87.50 208 ILE A C 1
ATOM 1678 O O . ILE A 1 208 ? -10.314 -8.429 -4.895 1.00 87.50 208 ILE A O 1
ATOM 1682 N N . ILE A 1 209 ? -9.223 -6.727 -5.894 1.00 88.06 209 ILE A N 1
ATOM 1683 C CA . ILE A 1 209 ? -10.322 -5.768 -5.906 1.00 88.06 209 ILE A CA 1
ATOM 1684 C C . ILE A 1 209 ? -10.552 -5.290 -7.334 1.00 88.06 209 ILE A C 1
ATOM 1686 O O . ILE A 1 209 ? -9.603 -4.914 -8.026 1.00 88.06 209 ILE A O 1
ATOM 1690 N N . GLU A 1 210 ? -11.809 -5.276 -7.765 1.00 87.38 210 GLU A N 1
ATOM 1691 C CA . GLU A 1 210 ? -12.220 -4.864 -9.105 1.00 87.38 210 GLU A CA 1
ATOM 1692 C C . GLU A 1 210 ? -13.365 -3.849 -9.060 1.00 87.38 210 GLU A C 1
ATOM 1694 O O . GLU A 1 210 ? -14.085 -3.715 -8.068 1.00 87.38 210 GLU A O 1
ATOM 1699 N N . SER A 1 211 ? -13.498 -3.088 -10.141 1.00 83.25 211 SER A N 1
ATOM 1700 C CA . SER A 1 211 ? -14.596 -2.148 -10.322 1.00 83.25 211 SER A CA 1
ATOM 1701 C C . SER A 1 211 ? -15.852 -2.883 -10.766 1.00 83.25 211 SER A C 1
ATOM 1703 O O . SER A 1 211 ? -15.813 -3.711 -11.678 1.00 83.25 211 SER A O 1
ATOM 1705 N N . VAL A 1 212 ? -16.966 -2.542 -10.126 1.00 79.19 212 VAL A N 1
ATOM 1706 C CA . VAL A 1 212 ? -18.301 -2.996 -10.494 1.00 79.19 212 VAL A CA 1
ATOM 1707 C C . VAL A 1 212 ? -18.908 -1.958 -11.425 1.00 79.19 212 VAL A C 1
ATOM 1709 O O . VAL A 1 212 ? -19.038 -0.793 -11.037 1.00 79.19 212 VAL A O 1
ATOM 1712 N N . PRO A 1 213 ? -19.292 -2.346 -12.646 1.00 70.06 213 PRO A N 1
ATOM 1713 C CA . PRO A 1 213 ? -20.011 -1.445 -13.523 1.00 70.06 213 PRO A CA 1
ATOM 1714 C C . PRO A 1 213 ? -21.420 -1.150 -12.990 1.00 70.06 213 PRO A C 1
ATOM 1716 O O . PRO A 1 213 ? -22.129 -2.060 -12.558 1.00 70.06 213 PRO A O 1
ATOM 1719 N N . GLU A 1 214 ? -21.864 0.108 -13.078 1.00 66.25 214 GLU A N 1
ATOM 1720 C CA . GLU A 1 214 ? -23.249 0.481 -12.743 1.00 66.25 214 GLU A CA 1
ATOM 1721 C C . GLU A 1 214 ? -24.263 -0.097 -13.750 1.00 66.25 214 GLU A C 1
ATOM 1723 O O . GLU A 1 214 ? -25.421 -0.356 -13.404 1.00 66.25 214 GLU A O 1
ATOM 1728 N N . SER A 1 215 ? -23.839 -0.319 -15.002 1.00 67.12 215 SER A N 1
ATOM 1729 C CA . SER A 1 215 ? -24.686 -0.827 -16.083 1.00 67.12 215 SER A CA 1
ATOM 1730 C C . SER A 1 215 ? -24.336 -2.262 -16.481 1.00 67.12 215 SER A C 1
ATOM 1732 O O . SER A 1 215 ? -23.179 -2.656 -16.604 1.00 67.12 215 SER A O 1
ATOM 1734 N N . ILE A 1 216 ? -25.373 -3.064 -16.739 1.00 58.28 216 ILE A N 1
ATOM 1735 C CA . ILE A 1 216 ? -25.222 -4.435 -17.241 1.00 58.28 216 ILE A CA 1
ATOM 1736 C C . ILE A 1 216 ? -24.622 -4.379 -18.653 1.00 58.28 216 ILE A C 1
ATOM 1738 O O . ILE A 1 216 ? -25.319 -4.008 -19.598 1.00 58.28 216 ILE A O 1
ATOM 1742 N N . GLY A 1 217 ? -23.365 -4.802 -18.792 1.00 60.53 217 GLY A N 1
ATOM 1743 C CA . GLY A 1 217 ? -22.662 -4.906 -20.075 1.00 60.53 217 GLY A CA 1
ATOM 1744 C C . GLY A 1 217 ? -21.333 -4.156 -20.154 1.00 60.53 217 GLY A C 1
ATOM 1745 O O . GLY A 1 217 ? -20.632 -4.354 -21.142 1.00 60.53 217 GLY A O 1
ATOM 1746 N N . ASP A 1 218 ? -20.987 -3.350 -19.148 1.00 66.50 218 ASP A N 1
ATOM 1747 C CA . ASP A 1 218 ? -19.674 -2.704 -19.075 1.00 66.50 218 ASP A CA 1
ATOM 1748 C C . ASP A 1 218 ? -18.616 -3.650 -18.481 1.00 66.50 218 ASP A C 1
ATOM 1750 O O . ASP A 1 218 ? -18.928 -4.593 -17.745 1.00 66.50 218 ASP A O 1
ATOM 1754 N N . ASP A 1 219 ? -17.353 -3.390 -18.817 1.00 71.81 219 ASP A N 1
ATOM 1755 C CA . ASP A 1 219 ? -16.213 -4.198 -18.391 1.00 71.81 219 ASP A CA 1
ATOM 1756 C C . ASP A 1 219 ? -15.816 -3.917 -16.927 1.00 71.81 219 ASP A C 1
ATOM 1758 O O . ASP A 1 219 ? -15.881 -2.787 -16.432 1.00 71.81 219 ASP A O 1
ATOM 1762 N N . THR A 1 220 ? -15.364 -4.964 -16.235 1.00 78.56 220 THR A N 1
ATOM 1763 C CA . THR A 1 220 ? -14.760 -4.892 -14.896 1.00 78.56 220 THR A CA 1
ATOM 1764 C C . THR A 1 220 ? -13.259 -4.651 -15.014 1.00 78.56 220 THR A C 1
ATOM 1766 O O . THR A 1 220 ? -12.576 -5.379 -15.738 1.00 78.56 220 THR A O 1
ATOM 1769 N N . TYR A 1 221 ? -12.726 -3.706 -14.245 1.00 81.50 221 TYR A N 1
ATOM 1770 C CA . TYR A 1 221 ? -11.297 -3.371 -14.251 1.00 81.50 221 TYR A CA 1
ATOM 1771 C C . TYR A 1 221 ? -10.669 -3.556 -12.866 1.00 81.50 221 TYR A C 1
ATOM 1773 O O . TYR A 1 221 ? -11.328 -3.230 -11.875 1.00 81.50 221 TYR A O 1
ATOM 1781 N N . PRO A 1 222 ? -9.415 -4.036 -12.768 1.00 85.62 222 PRO A N 1
ATOM 1782 C CA . PRO A 1 222 ? -8.698 -4.162 -11.510 1.00 85.62 222 PRO A CA 1
ATOM 1783 C C . PRO A 1 222 ? -8.495 -2.790 -10.869 1.00 85.62 222 PRO A C 1
ATOM 1785 O O . PRO A 1 222 ? -8.162 -1.806 -11.526 1.00 85.62 222 PRO A O 1
ATOM 1788 N N . ILE A 1 223 ? -8.656 -2.763 -9.556 1.00 86.19 223 ILE A N 1
ATOM 1789 C CA . ILE A 1 223 ? -8.357 -1.623 -8.693 1.00 86.19 223 ILE A CA 1
ATOM 1790 C C . ILE A 1 223 ? -7.137 -1.963 -7.844 1.00 86.19 223 ILE A C 1
ATOM 1792 O O . ILE A 1 223 ? -6.239 -1.144 -7.696 1.00 86.19 223 ILE A O 1
ATOM 1796 N N . ILE A 1 224 ? -7.076 -3.189 -7.322 1.00 89.50 224 ILE A N 1
ATOM 1797 C CA . ILE A 1 224 ? -5.902 -3.703 -6.621 1.00 89.50 224 ILE A CA 1
ATOM 1798 C C . ILE A 1 224 ? -5.590 -5.080 -7.183 1.00 89.50 224 ILE A C 1
ATOM 1800 O O . ILE A 1 224 ? -6.470 -5.943 -7.248 1.00 89.50 224 ILE A O 1
ATOM 1804 N N . ALA A 1 225 ? -4.340 -5.275 -7.583 1.00 89.19 225 ALA A N 1
ATOM 1805 C CA . ALA A 1 225 ? -3.833 -6.574 -7.988 1.00 89.19 225 ALA A CA 1
ATOM 1806 C C . ALA A 1 225 ? -2.494 -6.854 -7.316 1.00 89.19 225 ALA A C 1
ATOM 1808 O O . ALA A 1 225 ? -1.684 -5.939 -7.141 1.00 89.19 225 ALA A O 1
ATOM 1809 N N . ASP A 1 226 ? -2.273 -8.118 -6.989 1.00 88.62 226 ASP A N 1
ATOM 1810 C CA . ASP A 1 226 ? -0.996 -8.638 -6.538 1.00 88.62 226 ASP A CA 1
ATOM 1811 C C . ASP A 1 226 ? -0.372 -9.559 -7.599 1.00 88.62 226 ASP A C 1
ATOM 1813 O O . ASP A 1 226 ? -1.025 -10.051 -8.533 1.00 88.62 226 ASP A O 1
ATOM 1817 N N . TRP A 1 227 ? 0.945 -9.729 -7.511 1.00 86.44 227 TRP A N 1
ATOM 1818 C CA . TRP A 1 227 ? 1.703 -10.602 -8.394 1.00 86.44 227 TRP A CA 1
ATOM 1819 C C . TRP A 1 227 ? 3.004 -11.049 -7.729 1.00 86.44 227 TRP A C 1
ATOM 1821 O O . TRP A 1 227 ? 3.702 -10.261 -7.095 1.00 86.44 227 TRP A O 1
ATOM 1831 N N . ASN A 1 228 ? 3.324 -12.335 -7.890 1.00 80.12 228 ASN A N 1
ATOM 1832 C CA . ASN A 1 228 ? 4.520 -12.987 -7.350 1.00 80.12 228 ASN A CA 1
ATOM 1833 C C . ASN A 1 228 ? 4.689 -12.915 -5.814 1.00 80.12 228 ASN A C 1
ATOM 1835 O O . ASN A 1 228 ? 5.803 -13.069 -5.331 1.00 80.12 228 ASN A O 1
ATOM 1839 N N . CYS A 1 229 ? 3.618 -12.771 -5.026 1.00 71.44 229 CYS A N 1
ATOM 1840 C CA . CYS A 1 229 ? 3.684 -12.649 -3.557 1.00 71.44 229 CYS A CA 1
ATOM 1841 C C . CYS A 1 229 ? 3.994 -13.953 -2.781 1.00 71.44 229 CYS A C 1
ATOM 1843 O O . CYS A 1 229 ? 3.653 -14.083 -1.610 1.00 71.44 229 CYS A O 1
ATOM 1845 N N . ASN A 1 230 ? 4.688 -14.920 -3.385 1.00 64.56 230 ASN A N 1
ATOM 1846 C CA . ASN A 1 230 ? 4.983 -16.207 -2.750 1.00 64.56 230 ASN A CA 1
ATOM 1847 C C . ASN A 1 230 ? 6.240 -16.121 -1.859 1.00 64.56 230 ASN A C 1
ATOM 1849 O O . ASN A 1 230 ? 7.279 -16.663 -2.222 1.00 64.56 230 ASN A O 1
ATOM 1853 N N . ASN A 1 231 ? 6.141 -15.453 -0.704 1.00 55.06 231 ASN A N 1
ATOM 1854 C CA . ASN A 1 231 ? 7.116 -15.413 0.410 1.00 55.06 231 ASN A CA 1
ATOM 1855 C C . ASN A 1 231 ? 8.566 -14.968 0.125 1.00 55.06 231 ASN A C 1
ATOM 1857 O O . ASN A 1 231 ? 9.352 -14.910 1.064 1.00 55.06 231 ASN A O 1
ATOM 1861 N N . ASP A 1 232 ? 8.934 -14.633 -1.110 1.00 67.56 232 ASP A N 1
ATOM 1862 C CA . ASP A 1 232 ? 10.290 -14.175 -1.428 1.00 67.56 232 ASP A CA 1
ATOM 1863 C C . ASP A 1 232 ? 10.349 -12.680 -1.773 1.00 67.56 232 ASP A C 1
ATOM 1865 O O . ASP A 1 232 ? 11.431 -12.196 -2.046 1.00 67.56 232 ASP A O 1
ATOM 1869 N N . GLY A 1 233 ? 9.245 -11.931 -1.729 1.00 71.75 233 GLY A N 1
ATOM 1870 C CA . GLY A 1 233 ? 9.163 -10.541 -2.197 1.00 71.75 233 GLY A CA 1
ATOM 1871 C C . GLY A 1 233 ? 8.062 -10.420 -3.245 1.00 71.75 233 GLY A C 1
ATOM 1872 O O . GLY A 1 233 ? 8.078 -11.121 -4.255 1.00 71.75 233 GLY A O 1
ATOM 1873 N N . GLY A 1 234 ? 7.054 -9.597 -2.952 1.00 86.19 234 GLY A N 1
ATOM 1874 C CA . GLY A 1 234 ? 5.817 -9.505 -3.729 1.00 86.19 234 GLY A CA 1
ATOM 1875 C C . GLY A 1 234 ? 5.622 -8.155 -4.402 1.00 86.19 234 GLY A C 1
ATOM 1876 O O . GLY A 1 234 ? 6.341 -7.190 -4.141 1.00 86.19 234 GLY A O 1
ATOM 1877 N N . GLN A 1 235 ? 4.618 -8.069 -5.267 1.00 89.12 235 GLN A N 1
ATOM 1878 C CA . GLN A 1 235 ? 4.252 -6.828 -5.940 1.00 89.12 235 GLN A CA 1
ATOM 1879 C C . GLN A 1 235 ? 2.764 -6.578 -5.741 1.00 89.12 235 GLN A C 1
ATOM 1881 O O . GLN A 1 235 ? 1.947 -7.427 -6.086 1.00 89.12 235 GLN A O 1
ATOM 1886 N N . VAL A 1 236 ? 2.403 -5.404 -5.226 1.00 90.62 236 VAL A N 1
ATOM 1887 C CA . VAL A 1 236 ? 1.009 -4.952 -5.127 1.00 90.62 236 VAL A CA 1
ATOM 1888 C C . VAL A 1 236 ? 0.870 -3.636 -5.871 1.00 90.62 236 VAL A C 1
ATOM 1890 O O . VAL A 1 236 ? 1.657 -2.704 -5.708 1.00 90.62 236 VAL A O 1
ATOM 1893 N N . THR A 1 237 ? -0.150 -3.556 -6.716 1.00 89.06 237 THR A N 1
ATOM 1894 C CA . THR A 1 237 ? -0.439 -2.363 -7.506 1.00 89.06 237 THR A CA 1
ATOM 1895 C C . THR A 1 237 ? -1.831 -1.839 -7.218 1.00 89.06 237 THR A C 1
ATOM 1897 O O . THR A 1 237 ? -2.809 -2.582 -7.279 1.00 89.06 237 THR A O 1
ATOM 1900 N N . PHE A 1 238 ? -1.905 -0.533 -6.978 1.00 87.88 238 PHE A N 1
ATOM 1901 C CA . PHE A 1 238 ? -3.128 0.228 -6.791 1.00 87.88 238 PHE A CA 1
ATOM 1902 C C . PHE A 1 238 ? -3.440 1.033 -8.047 1.00 87.88 238 PHE A C 1
ATOM 1904 O O . PHE A 1 238 ? -2.873 2.101 -8.297 1.00 87.88 238 PHE A O 1
ATOM 1911 N N . PHE A 1 239 ? -4.379 0.532 -8.833 1.00 80.50 239 PHE A N 1
ATOM 1912 C CA . PHE A 1 239 ? -4.948 1.241 -9.966 1.00 80.50 239 PHE A CA 1
ATOM 1913 C C . PHE A 1 239 ? -6.010 2.214 -9.474 1.00 80.50 239 PHE A C 1
ATOM 1915 O O . PHE A 1 239 ? -6.764 1.912 -8.553 1.00 80.50 239 PHE A O 1
ATOM 1922 N N . SER A 1 240 ? -6.106 3.385 -10.103 1.00 73.62 240 SER A N 1
ATOM 1923 C CA . SER A 1 240 ? -7.180 4.349 -9.817 1.00 73.62 240 SER A CA 1
ATOM 1924 C C . SER A 1 240 ? -7.157 4.988 -8.419 1.00 73.62 240 SER A C 1
ATOM 1926 O O . SER A 1 240 ? -8.092 5.686 -8.045 1.00 73.62 240 SER A O 1
ATOM 1928 N N . PHE A 1 241 ? -6.090 4.817 -7.639 1.00 72.75 241 PHE A N 1
ATOM 1929 C CA . PHE A 1 241 ? -5.969 5.373 -6.284 1.00 72.75 241 PHE A CA 1
ATOM 1930 C C . PHE A 1 241 ? -5.507 6.840 -6.245 1.00 72.75 241 PHE A C 1
ATOM 1932 O O . PHE A 1 241 ? -5.015 7.289 -5.219 1.00 72.75 241 PHE A O 1
ATOM 1939 N N . GLU A 1 242 ? -5.636 7.597 -7.340 1.00 67.94 242 GLU A N 1
ATOM 1940 C CA . GLU A 1 242 ? -5.101 8.961 -7.483 1.00 67.94 242 GLU A CA 1
ATOM 1941 C C . GLU A 1 242 ? -5.506 9.892 -6.325 1.00 67.94 242 GLU A C 1
ATOM 1943 O O . GLU A 1 242 ? -6.602 10.454 -6.278 1.00 67.94 242 GLU A O 1
ATOM 1948 N N . VAL A 1 243 ? -4.577 10.047 -5.376 1.00 56.75 243 VAL A N 1
ATOM 1949 C CA . VAL A 1 243 ? -4.835 10.539 -4.014 1.00 56.75 243 VAL A CA 1
ATOM 1950 C C . VAL A 1 243 ? -5.155 12.040 -3.963 1.00 56.75 243 VAL A C 1
ATOM 1952 O O . VAL A 1 243 ? -5.736 12.508 -2.983 1.00 56.75 243 VAL A O 1
ATOM 1955 N N . LEU A 1 244 ? -4.771 12.816 -4.984 1.00 58.28 244 LEU A N 1
ATOM 1956 C CA . LEU A 1 244 ? -4.631 14.272 -4.839 1.00 58.28 244 LEU A CA 1
ATOM 1957 C C . LEU A 1 244 ? -5.660 15.137 -5.578 1.00 58.28 244 LEU A C 1
ATOM 1959 O O . LEU A 1 244 ? -5.896 16.251 -5.117 1.00 58.28 244 LEU A O 1
ATOM 1963 N N . GLU A 1 245 ? -6.309 14.669 -6.648 1.00 65.00 245 GLU A N 1
ATOM 1964 C CA . GLU A 1 245 ? -7.226 15.540 -7.414 1.00 65.00 245 GLU A CA 1
ATOM 1965 C C . GLU A 1 245 ? -8.622 14.949 -7.630 1.00 65.00 245 GLU A C 1
ATOM 1967 O O . GLU A 1 245 ? -9.610 15.672 -7.511 1.00 65.00 245 GLU A O 1
ATOM 1972 N N . TYR A 1 246 ? -8.728 13.642 -7.876 1.00 73.00 246 TYR A N 1
ATOM 1973 C CA . TYR A 1 246 ? -9.996 13.038 -8.297 1.00 73.00 246 TYR A CA 1
ATOM 1974 C C . TYR A 1 246 ? -10.618 12.134 -7.241 1.00 73.00 246 TYR A C 1
ATOM 1976 O O . TYR A 1 246 ? -11.818 12.193 -7.027 1.00 73.00 246 TYR A O 1
ATOM 1984 N N . ASN A 1 247 ? -9.813 11.374 -6.497 1.00 79.12 247 ASN A N 1
ATOM 1985 C CA . ASN A 1 247 ? -10.328 10.365 -5.571 1.00 79.12 247 ASN A CA 1
ATOM 1986 C C . ASN A 1 247 ? -10.085 10.762 -4.110 1.00 79.12 247 ASN A C 1
ATOM 1988 O O . ASN A 1 247 ? -9.621 9.968 -3.297 1.00 79.12 247 ASN A O 1
ATOM 1992 N N . ILE A 1 248 ? -10.413 12.014 -3.760 1.00 81.31 248 ILE A N 1
ATOM 1993 C CA . ILE A 1 248 ? -10.119 12.639 -2.451 1.00 81.31 248 ILE A CA 1
ATOM 1994 C C . ILE A 1 248 ? -10.724 11.858 -1.271 1.00 81.31 248 ILE A C 1
ATOM 1996 O O . ILE A 1 248 ? -10.201 11.913 -0.154 1.00 81.31 248 ILE A O 1
ATOM 2000 N N . ALA A 1 249 ? -11.817 11.127 -1.500 1.00 85.56 249 ALA A N 1
ATOM 2001 C CA . ALA A 1 249 ? -12.463 10.310 -0.480 1.00 85.56 249 ALA A CA 1
ATOM 2002 C C . ALA A 1 249 ? -11.625 9.084 -0.071 1.00 85.56 249 ALA A C 1
ATOM 2004 O O . ALA A 1 249 ? -11.679 8.686 1.091 1.00 85.56 249 ALA A O 1
ATOM 2005 N N . VAL A 1 250 ? -10.810 8.530 -0.978 1.00 86.69 250 VAL A N 1
ATOM 2006 C CA . VAL A 1 250 ? -9.968 7.346 -0.733 1.00 86.69 250 VAL A CA 1
ATOM 2007 C C . VAL A 1 250 ? -8.983 7.562 0.421 1.00 86.69 250 VAL A C 1
ATOM 2009 O O . VAL A 1 250 ? -9.058 6.808 1.387 1.00 86.69 250 VAL A O 1
ATOM 2012 N N . PRO A 1 251 ? -8.123 8.600 0.437 1.00 83.31 251 PRO A N 1
ATOM 2013 C CA . PRO A 1 251 ? -7.210 8.825 1.561 1.00 83.31 251 PRO A CA 1
ATOM 2014 C C . PRO A 1 251 ? -7.902 9.231 2.869 1.00 83.31 251 PRO A C 1
ATOM 2016 O O . PRO A 1 251 ? -7.260 9.259 3.914 1.00 83.31 251 PRO A O 1
ATOM 2019 N N . LEU A 1 252 ? -9.185 9.602 2.829 1.00 85.69 252 LEU A N 1
ATOM 2020 C CA . LEU A 1 252 ? -9.981 9.915 4.022 1.00 85.69 252 LEU A CA 1
ATOM 2021 C C . LEU A 1 252 ? -10.707 8.686 4.579 1.00 85.69 252 LEU A C 1
ATOM 2023 O O . LEU A 1 252 ? -11.306 8.756 5.654 1.00 85.69 252 LEU A O 1
ATOM 2027 N N . TRP A 1 253 ? -10.683 7.573 3.849 1.00 90.38 253 TRP A N 1
ATOM 2028 C CA . TRP A 1 253 ? -11.319 6.339 4.260 1.00 90.38 253 TRP A CA 1
ATOM 2029 C C . TRP A 1 253 ? -10.613 5.757 5.497 1.00 90.38 253 TRP A C 1
ATOM 2031 O O . TRP A 1 253 ? -9.386 5.645 5.493 1.00 90.38 253 TRP A O 1
ATOM 2041 N N . PRO A 1 254 ? -11.345 5.340 6.551 1.00 90.00 254 PRO A N 1
ATOM 2042 C CA . PRO A 1 254 ? -10.747 4.843 7.795 1.00 90.00 254 PRO A CA 1
ATOM 2043 C C . PRO A 1 254 ? -9.754 3.685 7.632 1.00 90.00 254 PRO A C 1
ATOM 2045 O O . PRO A 1 254 ? -8.865 3.525 8.464 1.00 90.00 254 PRO A O 1
ATOM 2048 N N . TYR A 1 255 ? -9.896 2.888 6.570 1.00 91.44 255 TYR A N 1
ATOM 2049 C CA . TYR A 1 255 ? -9.014 1.760 6.279 1.00 91.44 255 TYR A CA 1
ATOM 2050 C C . TYR A 1 255 ? -7.816 2.130 5.400 1.00 91.44 255 TYR A C 1
ATOM 2052 O O . TYR A 1 255 ? -6.963 1.279 5.203 1.00 91.44 255 TYR A O 1
ATOM 2060 N N . PHE A 1 256 ? -7.699 3.358 4.882 1.00 90.12 256 PHE A N 1
ATOM 2061 C CA . PHE A 1 256 ? -6.644 3.710 3.923 1.00 90.12 256 PHE A CA 1
ATOM 2062 C C . PHE A 1 256 ? -5.233 3.499 4.483 1.00 90.12 256 PHE A C 1
ATOM 2064 O O . PHE A 1 256 ? -4.427 2.798 3.880 1.00 90.12 256 PHE A O 1
ATOM 2071 N N . ASN A 1 257 ? -4.942 4.042 5.668 1.00 90.56 257 ASN A N 1
ATOM 2072 C CA . ASN A 1 257 ? -3.622 3.866 6.283 1.00 90.56 257 ASN A CA 1
ATOM 2073 C C . ASN A 1 257 ? -3.349 2.393 6.616 1.00 90.56 257 ASN A C 1
ATOM 2075 O O . ASN A 1 257 ? -2.229 1.920 6.459 1.00 90.56 257 ASN A O 1
ATOM 2079 N N . TYR A 1 258 ? -4.385 1.665 7.036 1.00 91.88 258 TYR A N 1
ATOM 2080 C CA . TYR A 1 258 ? -4.264 0.243 7.325 1.00 91.88 258 TYR A CA 1
ATOM 2081 C C . TYR A 1 258 ? -4.043 -0.587 6.056 1.00 91.88 258 TYR A C 1
ATOM 2083 O O . TYR A 1 258 ? -3.251 -1.513 6.065 1.00 91.88 258 TYR A O 1
ATOM 2091 N N . LEU A 1 259 ? -4.675 -0.231 4.939 1.00 92.06 259 LEU A N 1
ATOM 2092 C CA . LEU A 1 259 ? -4.444 -0.853 3.638 1.00 92.06 259 LEU A CA 1
ATOM 2093 C C . LEU A 1 259 ? -2.989 -0.672 3.192 1.00 92.06 259 LEU A C 1
ATOM 2095 O O . LEU A 1 259 ? -2.395 -1.612 2.672 1.00 92.06 259 LEU A O 1
ATOM 2099 N N . LEU A 1 260 ? -2.394 0.499 3.437 1.00 90.94 260 LEU A N 1
ATOM 2100 C CA . LEU A 1 260 ? -0.968 0.724 3.185 1.00 90.94 260 LEU A CA 1
ATOM 2101 C C . LEU A 1 260 ? -0.090 -0.146 4.085 1.00 90.94 260 LEU A C 1
ATOM 2103 O O . LEU A 1 260 ? 0.805 -0.811 3.573 1.00 90.94 260 LEU A O 1
ATOM 2107 N N . TYR A 1 261 ? -0.383 -0.185 5.388 1.00 91.19 261 TYR A N 1
ATOM 2108 C CA . TYR A 1 261 ? 0.269 -1.085 6.344 1.00 91.19 261 TYR A CA 1
ATOM 2109 C C . TYR A 1 261 ? 0.213 -2.539 5.850 1.00 91.19 261 TYR A C 1
ATOM 2111 O O . TYR A 1 261 ? 1.257 -3.138 5.604 1.00 91.19 261 TYR A O 1
ATOM 2119 N N . LEU A 1 262 ? -0.990 -3.065 5.588 1.00 91.19 262 LEU A N 1
ATOM 2120 C CA . LEU A 1 262 ? -1.206 -4.418 5.072 1.00 91.19 262 LEU A CA 1
ATOM 2121 C C . LEU A 1 262 ? -0.358 -4.685 3.832 1.00 91.19 262 LEU A C 1
ATOM 2123 O O . LEU A 1 262 ? 0.298 -5.713 3.748 1.00 91.19 262 LEU A O 1
ATOM 2127 N N . SER A 1 263 ? -0.351 -3.748 2.885 1.00 91.56 263 SER A N 1
ATOM 2128 C CA . SER A 1 263 ? 0.347 -3.929 1.614 1.00 91.56 263 SER A CA 1
ATOM 2129 C C . SER A 1 263 ? 1.853 -3.968 1.787 1.00 91.56 263 SER A C 1
ATOM 2131 O O . SER A 1 263 ? 2.492 -4.821 1.186 1.00 91.56 263 SER A O 1
ATOM 2133 N N . ILE A 1 264 ? 2.415 -3.080 2.617 1.00 91.25 264 ILE A N 1
ATOM 2134 C CA . ILE A 1 264 ? 3.854 -3.041 2.909 1.00 91.25 264 ILE A CA 1
ATOM 2135 C C . ILE A 1 264 ? 4.294 -4.369 3.520 1.00 91.25 264 ILE A C 1
ATOM 2137 O O . ILE A 1 264 ? 5.274 -4.946 3.059 1.00 91.25 264 ILE A O 1
ATOM 2141 N N . PHE A 1 265 ? 3.563 -4.876 4.513 1.00 89.44 265 PHE A N 1
ATOM 2142 C CA . PHE A 1 265 ? 3.917 -6.140 5.159 1.00 89.44 265 PHE A CA 1
ATOM 2143 C C . PHE A 1 265 ? 3.667 -7.354 4.272 1.00 89.44 265 PHE A C 1
ATOM 2145 O O . PHE A 1 265 ? 4.476 -8.273 4.285 1.00 89.44 265 PHE A O 1
ATOM 2152 N N . HIS A 1 266 ? 2.613 -7.331 3.459 1.00 88.81 266 HIS A N 1
ATOM 2153 C CA . HIS A 1 266 ? 2.308 -8.409 2.526 1.00 88.81 266 HIS A CA 1
ATOM 2154 C C . HIS A 1 266 ? 3.382 -8.572 1.438 1.00 88.81 266 HIS A C 1
ATOM 2156 O O . HIS A 1 266 ? 3.704 -9.691 1.052 1.00 88.81 266 HIS A O 1
ATOM 2162 N N . VAL A 1 267 ? 3.975 -7.475 0.946 1.00 89.88 267 VAL A N 1
ATOM 2163 C CA . VAL A 1 267 ? 5.059 -7.561 -0.052 1.00 89.88 267 VAL A CA 1
ATOM 2164 C C . VAL A 1 267 ? 6.448 -7.729 0.559 1.00 89.88 267 VAL A C 1
ATOM 2166 O O . VAL A 1 267 ? 7.397 -7.996 -0.180 1.00 89.88 267 VAL A O 1
ATOM 2169 N N . ASN A 1 268 ? 6.597 -7.548 1.874 1.00 88.56 268 ASN A N 1
ATOM 2170 C CA . ASN A 1 268 ? 7.890 -7.624 2.540 1.00 88.56 268 ASN A CA 1
ATOM 2171 C C . ASN A 1 268 ? 8.353 -9.094 2.639 1.00 88.56 268 ASN A C 1
ATOM 2173 O O . ASN A 1 268 ? 7.694 -9.887 3.310 1.00 88.56 268 ASN A O 1
ATOM 2177 N N . PRO A 1 269 ? 9.514 -9.460 2.063 1.00 83.06 269 PRO A N 1
ATOM 2178 C CA . PRO A 1 269 ? 10.019 -10.839 2.082 1.00 83.06 269 PRO A CA 1
ATOM 2179 C C . PRO A 1 269 ? 10.310 -11.384 3.492 1.00 83.06 269 PRO A C 1
ATOM 2181 O O . PRO A 1 269 ? 10.393 -12.592 3.692 1.00 83.06 269 PRO A O 1
ATOM 2184 N N . ASN A 1 270 ? 10.484 -10.508 4.484 1.00 83.81 270 ASN A N 1
ATOM 2185 C CA . ASN A 1 270 ? 10.789 -10.895 5.862 1.00 83.81 270 ASN A CA 1
ATOM 2186 C C . ASN A 1 270 ? 9.538 -11.145 6.717 1.00 83.81 270 ASN A C 1
ATOM 2188 O O . ASN A 1 270 ? 9.667 -11.467 7.902 1.00 83.81 270 ASN A O 1
ATOM 2192 N N . TYR A 1 271 ? 8.346 -10.973 6.147 1.00 79.38 271 TYR A N 1
ATOM 2193 C CA . TYR A 1 271 ? 7.077 -11.087 6.848 1.00 79.38 271 TYR A CA 1
ATOM 2194 C C . TYR A 1 271 ? 6.200 -12.192 6.274 1.00 79.38 271 TYR A C 1
ATOM 2196 O O . TYR A 1 271 ? 6.218 -12.499 5.089 1.00 79.38 271 TYR A O 1
ATOM 2204 N N . SER A 1 272 ? 5.407 -12.781 7.160 1.00 80.56 272 SER A N 1
ATOM 2205 C CA . SER A 1 272 ? 4.306 -13.677 6.824 1.00 80.56 272 SER A CA 1
ATOM 2206 C C . SER A 1 272 ? 2.981 -13.025 7.203 1.00 80.56 272 SER A C 1
ATOM 2208 O O . SER A 1 272 ? 2.917 -12.282 8.186 1.00 80.56 272 SER A O 1
ATOM 2210 N N . ASP A 1 273 ? 1.901 -13.369 6.499 1.00 77.38 273 ASP A N 1
ATOM 2211 C CA . ASP A 1 273 ? 0.565 -12.813 6.765 1.00 77.38 273 ASP A CA 1
ATOM 2212 C C . ASP A 1 273 ? 0.104 -13.013 8.221 1.00 77.38 273 ASP A C 1
ATOM 2214 O O . ASP A 1 273 ? -0.638 -12.203 8.768 1.00 77.38 273 ASP A O 1
ATOM 2218 N N . ALA A 1 274 ? 0.589 -14.058 8.902 1.00 79.00 274 ALA A N 1
ATOM 2219 C CA . ALA A 1 274 ? 0.274 -14.327 10.307 1.00 79.00 274 ALA A CA 1
ATOM 2220 C C . ALA A 1 274 ? 0.861 -13.297 11.294 1.00 79.00 274 ALA A C 1
ATOM 2222 O O . ALA A 1 274 ? 0.448 -13.259 12.454 1.00 79.00 274 ALA A O 1
ATOM 2223 N N . GLN A 1 275 ? 1.844 -12.506 10.863 1.00 82.94 275 GLN A N 1
ATOM 2224 C CA . GLN A 1 275 ? 2.474 -11.446 11.656 1.00 82.94 275 GLN A CA 1
ATOM 2225 C C . GLN A 1 275 ? 1.805 -10.089 11.442 1.00 82.94 275 GLN A C 1
ATOM 2227 O O . GLN A 1 275 ? 2.095 -9.145 12.173 1.00 82.94 275 GLN A O 1
ATOM 2232 N N . ILE A 1 276 ? 0.913 -9.992 10.458 1.00 84.56 276 ILE A N 1
ATOM 2233 C CA . ILE A 1 276 ? 0.178 -8.775 10.157 1.00 84.56 276 ILE A CA 1
ATOM 2234 C C . ILE A 1 276 ? -0.938 -8.615 11.189 1.00 84.56 276 ILE A C 1
ATOM 2236 O O . ILE A 1 276 ? -1.787 -9.490 11.375 1.00 84.56 276 ILE A O 1
ATOM 2240 N N . GLU A 1 277 ? -0.940 -7.483 11.887 1.00 86.25 277 GLU A N 1
ATOM 2241 C CA . GLU A 1 277 ? -1.964 -7.207 12.883 1.00 86.25 277 GLU A CA 1
ATOM 2242 C C . GLU A 1 277 ? -3.327 -6.993 12.232 1.00 86.25 277 GLU A C 1
ATOM 2244 O O . GLU A 1 277 ? -3.441 -6.340 11.198 1.00 86.25 277 GLU A O 1
ATOM 2249 N N . SER A 1 278 ? -4.388 -7.479 12.879 1.00 87.81 278 SER A N 1
ATOM 2250 C CA . SER A 1 278 ? -5.765 -7.196 12.465 1.00 87.81 278 SER A CA 1
ATOM 2251 C C . SER A 1 278 ? -6.108 -5.708 12.624 1.00 87.81 278 SER A C 1
ATOM 2253 O O . SER A 1 278 ? -5.588 -5.040 13.517 1.00 87.81 278 SER A O 1
ATOM 2255 N N . PHE A 1 279 ? -7.069 -5.196 11.851 1.00 88.00 279 PHE A N 1
ATOM 2256 C CA . PHE A 1 279 ? -7.476 -3.786 11.931 1.00 88.00 279 PHE A CA 1
ATOM 2257 C C . PHE A 1 279 ? -7.893 -3.351 13.343 1.00 88.00 279 PHE A C 1
ATOM 2259 O O . PHE A 1 279 ? -7.684 -2.211 13.728 1.00 88.00 279 PHE A O 1
ATOM 2266 N N . ILE A 1 280 ? -8.495 -4.249 14.127 1.00 84.88 280 ILE A N 1
ATOM 2267 C CA . ILE A 1 280 ? -8.974 -3.938 15.484 1.00 84.88 280 ILE A CA 1
ATOM 2268 C C . ILE A 1 280 ? -7.824 -3.936 16.502 1.00 84.88 280 ILE A C 1
ATOM 2270 O O . ILE A 1 280 ? -7.937 -3.292 17.543 1.00 84.88 280 ILE A O 1
ATOM 2274 N N . SER A 1 281 ? -6.744 -4.675 16.235 1.00 84.69 281 SER A N 1
ATOM 2275 C CA . SER A 1 281 ? -5.564 -4.716 17.105 1.00 84.69 281 SER A CA 1
ATOM 2276 C C . SER A 1 281 ? -4.526 -3.656 16.746 1.00 84.69 281 SER A C 1
ATOM 2278 O O . SER A 1 281 ? -3.802 -3.228 17.638 1.00 84.69 281 SER A O 1
ATOM 2280 N N . TRP A 1 282 ? -4.499 -3.213 15.485 1.00 87.12 282 TRP A N 1
ATOM 2281 C CA . TRP A 1 282 ? -3.513 -2.268 14.980 1.00 87.12 282 TRP A CA 1
ATOM 2282 C C . TRP A 1 282 ? -3.576 -0.924 15.728 1.00 87.12 282 TRP A C 1
ATOM 2284 O O . TRP A 1 282 ? -4.607 -0.251 15.650 1.00 87.12 282 TRP A O 1
ATOM 2294 N N . PRO A 1 283 ? -2.506 -0.472 16.413 1.00 83.25 283 PRO A N 1
ATOM 2295 C CA . PRO A 1 283 ? -2.551 0.667 17.340 1.00 83.25 283 PRO A CA 1
ATOM 2296 C C . PRO A 1 283 ? -3.075 1.981 16.751 1.00 83.25 283 PRO A C 1
ATOM 2298 O O . PRO A 1 283 ? -3.657 2.800 17.468 1.00 83.25 283 PRO A O 1
ATOM 2301 N N . HIS A 1 284 ? -2.905 2.180 15.445 1.00 86.50 284 HIS A N 1
ATOM 2302 C CA . HIS A 1 284 ? -3.288 3.410 14.746 1.00 86.50 284 HIS A CA 1
ATOM 2303 C C . HIS A 1 284 ? -4.684 3.350 14.125 1.00 86.50 284 HIS A C 1
ATOM 2305 O O . HIS A 1 284 ? -5.103 4.292 13.445 1.00 86.50 284 HIS 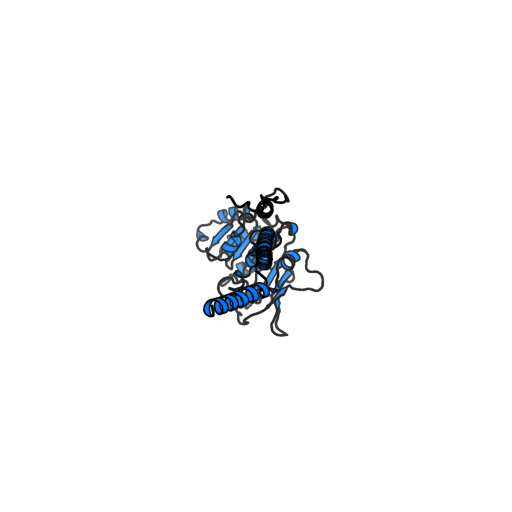A O 1
ATOM 2311 N N . ALA A 1 285 ? -5.421 2.260 14.343 1.00 85.50 285 ALA A N 1
ATOM 2312 C CA . ALA A 1 285 ? -6.773 2.132 13.839 1.00 85.50 285 ALA A CA 1
ATOM 2313 C C . ALA A 1 285 ? -7.681 3.236 14.423 1.00 85.50 285 ALA A C 1
ATOM 2315 O O . ALA A 1 285 ? -7.657 3.497 15.626 1.00 85.50 285 ALA A O 1
ATOM 2316 N N . PRO A 1 286 ? -8.539 3.877 13.606 1.00 81.00 286 PRO A N 1
ATOM 2317 C CA . PRO A 1 286 ? -9.439 4.943 14.057 1.00 81.00 286 PRO A CA 1
ATOM 2318 C C . PRO A 1 286 ? -10.624 4.427 14.892 1.00 81.00 286 PRO A C 1
ATOM 2320 O O . PRO A 1 286 ? -11.521 5.196 15.249 1.00 81.00 286 PRO A O 1
ATOM 2323 N N . VAL A 1 287 ? -10.666 3.123 15.173 1.00 76.94 287 VAL A N 1
ATOM 2324 C CA . VAL A 1 287 ? -11.654 2.503 16.051 1.00 76.94 287 VAL A CA 1
ATOM 2325 C C . VAL A 1 287 ? -11.146 2.519 17.491 1.00 76.94 287 VAL A C 1
ATOM 2327 O O . VAL A 1 287 ? -9.958 2.322 17.723 1.00 76.94 287 VAL A O 1
ATOM 2330 N N . PRO A 1 288 ? -12.023 2.749 18.481 1.00 71.25 288 PRO A N 1
ATOM 2331 C CA . PRO A 1 288 ? -11.614 2.703 19.874 1.00 71.25 288 PRO A CA 1
ATOM 2332 C C . PRO A 1 288 ? -11.099 1.304 20.207 1.00 71.25 288 PRO A C 1
ATOM 2334 O O . PRO A 1 288 ? -11.802 0.307 20.006 1.00 71.25 288 PRO A O 1
ATOM 2337 N N . HIS A 1 289 ? -9.887 1.250 20.750 1.00 77.75 289 HIS A N 1
ATOM 2338 C CA . HIS A 1 289 ? -9.249 0.002 21.137 1.00 77.75 289 HIS A CA 1
ATOM 2339 C C . HIS A 1 289 ? -10.037 -0.691 22.241 1.00 77.75 289 HIS A C 1
ATOM 2341 O O . HIS A 1 289 ? -10.816 -0.069 22.967 1.00 77.75 289 HIS A O 1
ATOM 2347 N N . THR A 1 290 ? -9.828 -1.997 22.413 1.00 73.81 290 THR A N 1
ATOM 2348 C CA . THR A 1 290 ? -1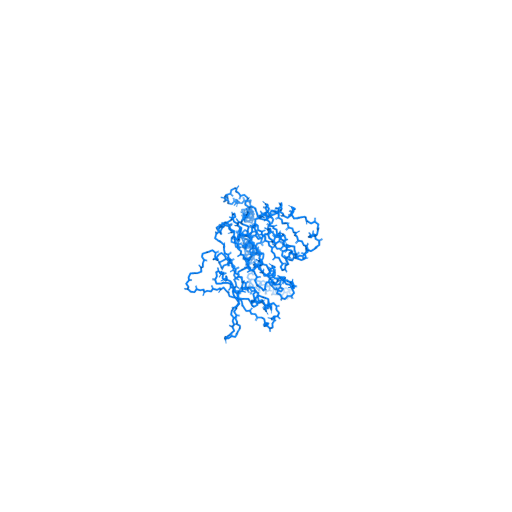0.559 -2.790 23.422 1.00 73.81 290 THR A CA 1
ATOM 2349 C C . THR A 1 290 ? -10.494 -2.150 24.816 1.00 73.81 290 THR A C 1
ATOM 2351 O O . THR A 1 290 ? -11.490 -2.126 25.540 1.00 73.81 290 THR A O 1
ATOM 2354 N N . LEU A 1 291 ? -9.346 -1.569 25.178 1.00 70.12 291 LEU A N 1
ATOM 2355 C CA . LEU A 1 291 ? -9.167 -0.848 26.440 1.00 70.12 291 LEU A CA 1
ATOM 2356 C C . LEU A 1 291 ? -10.000 0.438 26.510 1.00 70.12 291 LEU A C 1
ATOM 2358 O O . LEU A 1 291 ? -10.640 0.693 27.534 1.00 70.12 291 LEU A O 1
ATOM 2362 N N . ASP A 1 292 ? -10.064 1.201 25.422 1.00 74.50 292 ASP A N 1
ATOM 2363 C CA . ASP A 1 292 ? -10.884 2.408 25.344 1.00 74.50 292 ASP A CA 1
ATOM 2364 C C . ASP A 1 292 ? -12.364 2.057 25.453 1.00 74.50 292 ASP A C 1
ATOM 2366 O O . ASP A 1 292 ? -13.095 2.681 26.222 1.00 74.50 292 ASP A O 1
ATOM 2370 N N . LEU A 1 293 ? -12.809 1.012 24.751 1.00 76.06 293 LEU A N 1
ATOM 2371 C CA . LEU A 1 293 ? -14.174 0.496 24.837 1.00 76.06 293 LEU A CA 1
ATOM 2372 C C . LEU A 1 293 ? -14.534 0.097 26.270 1.00 76.06 293 LEU A C 1
ATOM 2374 O O . LEU A 1 293 ? -15.595 0.485 26.760 1.00 76.06 293 LEU A O 1
ATOM 2378 N N . ILE A 1 294 ? -13.654 -0.625 26.970 1.00 79.50 294 ILE A N 1
ATOM 2379 C CA . ILE A 1 294 ? -13.851 -0.966 28.387 1.00 79.50 294 ILE A CA 1
ATOM 2380 C C . ILE A 1 294 ? -13.979 0.308 29.232 1.00 79.50 294 ILE A C 1
ATOM 2382 O O . ILE A 1 294 ? -14.875 0.388 30.080 1.00 79.50 294 ILE A O 1
ATOM 2386 N N . GLY A 1 295 ? -13.140 1.317 28.984 1.00 77.88 295 GLY A N 1
ATOM 2387 C CA . GLY A 1 295 ? -13.222 2.626 29.631 1.00 77.88 295 GLY A CA 1
ATOM 2388 C C . GLY A 1 295 ? -14.572 3.313 29.397 1.00 77.88 295 GLY A C 1
ATOM 2389 O O . GLY A 1 295 ? -15.243 3.712 30.355 1.00 77.88 295 GLY A O 1
ATOM 2390 N N . TRP A 1 296 ? -15.025 3.371 28.143 1.00 75.12 296 TRP A N 1
ATOM 2391 C CA . TRP A 1 296 ? -16.318 3.938 27.755 1.00 75.12 296 TRP A CA 1
ATOM 2392 C C . TRP A 1 296 ? -17.492 3.196 28.399 1.00 75.12 296 TRP A C 1
ATOM 2394 O O . TRP A 1 296 ? -18.345 3.829 29.027 1.00 75.12 296 TRP A O 1
ATOM 2404 N N . PHE A 1 297 ? -17.530 1.863 28.319 1.00 81.19 297 PHE A N 1
ATOM 2405 C CA . PHE A 1 297 ? -18.583 1.056 28.944 1.00 81.19 297 PHE A CA 1
ATOM 2406 C C . PHE A 1 297 ? -18.602 1.214 30.462 1.00 81.19 297 PHE A C 1
ATOM 2408 O O . PHE A 1 297 ? -19.676 1.307 31.061 1.00 81.19 297 PHE A O 1
ATOM 2415 N N . SER A 1 298 ? -17.431 1.314 31.088 1.00 81.06 298 SER A N 1
ATOM 2416 C CA . SER A 1 298 ? -17.320 1.552 32.524 1.00 81.06 298 SER A CA 1
ATOM 2417 C C . SER A 1 298 ? -17.845 2.931 32.915 1.00 81.06 298 SER A C 1
ATOM 2419 O O . SER A 1 298 ? -18.607 3.051 33.877 1.00 81.06 298 SER A O 1
ATOM 2421 N N . MET A 1 299 ? -17.518 3.971 32.142 1.00 82.50 299 MET A N 1
ATOM 2422 C CA . MET A 1 299 ? -18.056 5.316 32.348 1.00 82.50 299 MET A CA 1
ATOM 2423 C C . MET A 1 299 ? -19.583 5.334 32.205 1.00 82.50 299 MET A C 1
ATOM 2425 O O . MET A 1 299 ? -20.278 5.887 33.061 1.00 82.50 299 MET A O 1
ATOM 2429 N N . ILE A 1 300 ? -20.116 4.684 31.165 1.00 86.50 300 ILE A N 1
ATOM 2430 C CA . ILE A 1 300 ? -21.561 4.554 30.942 1.00 86.50 300 ILE A CA 1
ATOM 2431 C C . ILE A 1 300 ? -22.217 3.830 32.121 1.00 86.50 300 ILE A C 1
ATOM 2433 O O . ILE A 1 300 ? -23.229 4.307 32.635 1.00 86.50 300 ILE A O 1
ATOM 2437 N N . ALA A 1 301 ? -21.632 2.730 32.600 1.00 84.81 301 ALA A N 1
ATOM 2438 C CA . ALA A 1 301 ? -22.144 1.982 33.744 1.00 84.81 301 ALA A CA 1
ATOM 2439 C C . ALA A 1 301 ? -22.190 2.842 35.019 1.00 84.81 301 ALA A C 1
ATOM 2441 O O . ALA A 1 301 ? -23.204 2.851 35.723 1.00 84.81 301 ALA A O 1
ATOM 2442 N N . VAL A 1 302 ? -21.139 3.623 35.296 1.00 87.12 302 VAL A N 1
ATOM 2443 C CA . VAL A 1 302 ? -21.099 4.553 36.437 1.00 87.12 302 VAL A CA 1
ATOM 2444 C C . VAL A 1 302 ? -22.180 5.629 36.310 1.00 87.12 302 VAL A C 1
ATOM 2446 O O . VAL A 1 302 ? -22.923 5.864 37.268 1.00 87.12 302 VAL A O 1
ATOM 2449 N N . LEU A 1 303 ? -22.325 6.248 35.134 1.00 88.06 303 LEU A N 1
ATOM 2450 C CA . LEU A 1 303 ? -23.374 7.239 34.867 1.00 88.06 303 LEU A CA 1
ATOM 2451 C C . LEU A 1 303 ? -24.773 6.649 35.064 1.00 88.06 303 LEU A C 1
ATOM 2453 O O . LEU A 1 303 ? -25.642 7.292 35.660 1.00 88.06 303 LEU A O 1
ATOM 2457 N N . TRP A 1 304 ? -24.983 5.407 34.632 1.00 89.69 304 TRP A N 1
ATOM 2458 C CA . TRP A 1 304 ? -26.229 4.675 34.838 1.00 89.69 304 TRP A CA 1
ATOM 2459 C C . TRP A 1 304 ? -26.534 4.496 36.326 1.00 89.69 304 TRP A C 1
ATOM 2461 O O . TRP A 1 304 ? -27.616 4.847 36.798 1.00 89.69 304 TRP A O 1
ATOM 2471 N N . VAL A 1 305 ? -25.556 4.023 37.098 1.00 88.75 305 VAL A N 1
ATOM 2472 C CA . VAL A 1 305 ? -25.698 3.815 38.543 1.00 88.75 305 VAL A CA 1
ATOM 2473 C C . VAL A 1 305 ? -25.987 5.128 39.274 1.00 88.75 305 VAL A C 1
ATOM 2475 O O . VAL A 1 305 ? -26.851 5.155 40.153 1.00 88.75 305 VAL A O 1
ATOM 2478 N N . ILE A 1 306 ? -25.325 6.226 38.903 1.00 87.38 306 ILE A N 1
ATOM 2479 C CA . ILE A 1 306 ? -25.580 7.555 39.477 1.00 87.38 306 ILE A CA 1
ATOM 2480 C C . ILE A 1 306 ? -26.996 8.028 39.137 1.00 87.38 306 ILE A C 1
ATOM 2482 O O . ILE A 1 306 ? -27.712 8.503 40.018 1.00 87.38 306 ILE A O 1
ATOM 2486 N N . THR A 1 307 ? -27.422 7.868 37.884 1.00 87.31 307 THR A N 1
ATOM 2487 C CA . THR A 1 307 ? -28.715 8.363 37.393 1.00 87.31 307 THR A CA 1
ATOM 2488 C C . THR A 1 307 ? -29.874 7.602 38.029 1.00 87.31 307 THR A C 1
ATOM 2490 O O . THR A 1 307 ? -30.764 8.200 38.638 1.00 87.31 307 THR A O 1
ATOM 2493 N N . PHE A 1 308 ? -29.842 6.269 37.972 1.00 85.44 308 PHE A N 1
ATOM 2494 C CA . PHE A 1 308 ? -30.873 5.434 38.585 1.00 85.44 308 PHE A CA 1
ATOM 2495 C C . PHE A 1 308 ? -30.804 5.487 40.109 1.00 85.44 308 PHE A C 1
ATOM 2497 O O . PHE A 1 308 ? -31.836 5.637 40.763 1.00 85.44 308 PHE A O 1
ATOM 2504 N N . GLY A 1 309 ? -29.607 5.448 40.696 1.00 85.38 309 GLY A N 1
ATOM 2505 C CA . GLY A 1 309 ? -29.414 5.622 42.135 1.00 85.38 309 GLY A CA 1
ATOM 2506 C C . GLY A 1 309 ? -29.965 6.958 42.638 1.00 85.38 309 GLY A C 1
ATOM 2507 O O . GLY A 1 309 ? -30.654 6.994 43.660 1.00 85.38 309 GLY A O 1
ATOM 2508 N N . GLY A 1 310 ? -29.739 8.039 41.887 1.00 80.69 310 GLY A N 1
ATOM 2509 C CA . GLY A 1 310 ? -30.305 9.364 42.124 1.00 80.69 310 GLY A CA 1
ATOM 2510 C C . GLY A 1 310 ? -31.830 9.369 42.040 1.00 80.69 310 GLY A C 1
ATOM 2511 O O . GLY A 1 310 ? -32.485 9.825 42.977 1.00 80.69 310 GLY A O 1
ATOM 2512 N N . LEU A 1 311 ? -32.408 8.784 40.986 1.00 84.19 311 LEU A N 1
ATOM 2513 C CA . LEU A 1 311 ? -33.860 8.640 40.827 1.00 84.19 311 LEU A CA 1
ATOM 2514 C C . LEU A 1 311 ? -34.499 7.873 41.992 1.00 84.19 311 LEU A C 1
ATOM 2516 O O . LEU A 1 311 ? -35.484 8.335 42.568 1.00 84.19 311 LEU A O 1
ATOM 2520 N N . PHE A 1 312 ? -33.928 6.736 42.397 1.00 81.75 312 PHE A N 1
ATOM 2521 C CA . PHE A 1 312 ? -34.421 5.970 43.546 1.00 81.75 312 PHE A CA 1
ATOM 2522 C C . PHE A 1 312 ? -34.258 6.732 44.864 1.00 81.75 312 PHE A C 1
ATOM 2524 O O . PHE A 1 312 ? -35.137 6.669 45.729 1.00 81.75 312 PHE A O 1
ATOM 2531 N N . TYR A 1 313 ? -33.157 7.466 45.030 1.00 81.44 313 TYR A N 1
ATOM 2532 C CA . TYR A 1 313 ? -32.923 8.289 46.212 1.00 81.44 313 TYR A CA 1
ATOM 2533 C C . TYR A 1 313 ? -33.938 9.433 46.323 1.00 81.44 313 TYR A C 1
ATOM 2535 O O . TYR A 1 313 ? -34.510 9.629 47.399 1.00 81.44 313 TYR A O 1
ATOM 2543 N N . VAL A 1 314 ? -34.198 10.142 45.219 1.00 78.44 314 VAL A N 1
ATOM 2544 C CA . VAL A 1 314 ? -35.211 11.200 45.140 1.00 78.44 314 VAL A CA 1
ATOM 2545 C C . VAL A 1 314 ? -36.592 10.610 45.382 1.00 78.44 314 VAL A C 1
ATOM 2547 O O . VAL A 1 314 ? -37.250 11.062 46.309 1.00 78.44 314 VAL A O 1
ATOM 2550 N N . LYS A 1 315 ? -36.987 9.537 44.681 1.00 73.88 315 LYS A N 1
ATOM 2551 C CA . LYS A 1 315 ? -38.287 8.863 44.862 1.00 73.88 315 LYS A CA 1
ATOM 2552 C C . LYS A 1 315 ? -38.543 8.436 46.310 1.00 73.88 315 LYS A C 1
ATOM 2554 O O . LYS A 1 315 ? -39.667 8.502 46.794 1.00 73.88 315 LYS A O 1
ATOM 2559 N N . LYS A 1 316 ? -37.502 7.997 47.024 1.00 75.19 316 LYS A N 1
ATOM 2560 C CA . LYS A 1 316 ? -37.603 7.594 48.435 1.00 75.19 316 LYS A CA 1
ATOM 2561 C C . LYS A 1 316 ? -37.712 8.780 49.402 1.00 75.19 316 LYS A C 1
ATOM 2563 O O . LYS A 1 316 ? -38.128 8.587 50.543 1.00 75.19 316 LYS A O 1
ATOM 2568 N N . ARG A 1 317 ? -37.286 9.979 48.997 1.00 69.25 317 ARG A N 1
ATOM 2569 C CA . ARG A 1 317 ? -37.315 11.198 49.824 1.00 69.25 317 ARG A CA 1
ATOM 2570 C C . ARG A 1 317 ? -38.390 12.201 49.429 1.00 69.25 317 ARG A C 1
ATOM 2572 O O . ARG A 1 317 ? -38.734 13.039 50.257 1.00 69.25 317 ARG A O 1
ATOM 2579 N N . SER A 1 318 ? -38.906 12.132 48.211 1.00 60.97 318 SER A N 1
ATOM 2580 C CA . SER A 1 318 ? -40.096 12.860 47.801 1.00 60.97 318 SER A CA 1
ATOM 2581 C C . SER A 1 318 ? -41.273 12.325 48.609 1.00 60.97 318 SER A C 1
ATOM 2583 O O . SER A 1 318 ? -41.577 11.132 48.534 1.00 60.97 318 SER A O 1
ATOM 2585 N N . LYS A 1 319 ? -41.906 13.192 49.410 1.00 59.88 319 LYS A N 1
ATOM 2586 C CA . LYS A 1 319 ? -43.186 12.865 50.045 1.00 59.88 319 LYS A CA 1
ATOM 2587 C C . LYS A 1 319 ? -44.180 12.479 48.934 1.00 59.88 319 LYS A C 1
ATOM 2589 O O . LYS A 1 319 ? -44.154 13.116 47.877 1.00 59.88 319 LYS A O 1
ATOM 2594 N N . PRO A 1 320 ? -45.030 11.458 49.133 1.00 61.66 320 PRO A N 1
ATOM 2595 C CA . PRO A 1 320 ? -46.137 11.207 48.222 1.00 61.66 320 PRO A CA 1
ATOM 2596 C C . PRO A 1 320 ? -46.947 12.498 48.073 1.00 61.66 320 PRO A C 1
ATOM 2598 O O . PRO A 1 320 ? -47.217 13.169 49.068 1.00 61.66 320 PRO A O 1
ATOM 2601 N N . TRP A 1 321 ? -47.313 12.853 46.844 1.00 58.06 321 TRP A N 1
ATOM 2602 C CA . TRP A 1 321 ? -48.069 14.073 46.539 1.00 58.06 321 TRP A CA 1
ATOM 2603 C C . TRP A 1 321 ? -49.363 14.187 47.376 1.00 58.06 321 TRP A C 1
ATOM 2605 O O . TRP A 1 321 ? -49.741 15.281 47.779 1.00 58.06 321 TRP A O 1
ATOM 2615 N N . GLU A 1 322 ? -49.967 13.050 47.735 1.00 55.50 322 GLU A N 1
ATOM 2616 C CA . GLU A 1 322 ? -51.122 12.929 48.637 1.00 55.50 322 GLU A CA 1
ATOM 2617 C C . GLU A 1 322 ? -50.870 13.501 50.044 1.00 55.50 322 GLU A C 1
ATOM 2619 O O . GLU A 1 322 ? -51.766 14.108 50.625 1.00 55.50 322 GLU A O 1
ATOM 2624 N N . GLN A 1 323 ? -49.653 13.367 50.589 1.00 57.53 323 GLN A N 1
ATOM 2625 C CA . GLN A 1 323 ? -49.303 13.925 51.904 1.00 57.53 323 GLN A CA 1
ATOM 2626 C C . GLN A 1 323 ? -49.097 15.442 51.860 1.00 57.53 323 GLN A C 1
ATOM 2628 O O . GLN A 1 323 ? -49.399 16.122 52.835 1.00 57.53 323 GLN A O 1
ATOM 2633 N N . LEU A 1 324 ? -48.604 15.975 50.739 1.00 56.97 324 LEU A N 1
ATOM 2634 C CA . LEU A 1 324 ? -48.447 17.421 50.551 1.00 56.97 324 LEU A CA 1
ATOM 2635 C C . LEU A 1 324 ? -49.806 18.098 50.319 1.00 56.97 324 LEU A C 1
ATOM 2637 O O . LEU A 1 324 ? -50.065 19.144 50.897 1.00 56.97 324 LEU A O 1
ATOM 2641 N N . ALA A 1 325 ? -50.706 17.462 49.561 1.00 58.16 325 ALA A N 1
ATOM 2642 C CA . ALA A 1 325 ? -52.066 17.960 49.345 1.00 58.16 325 ALA A CA 1
AT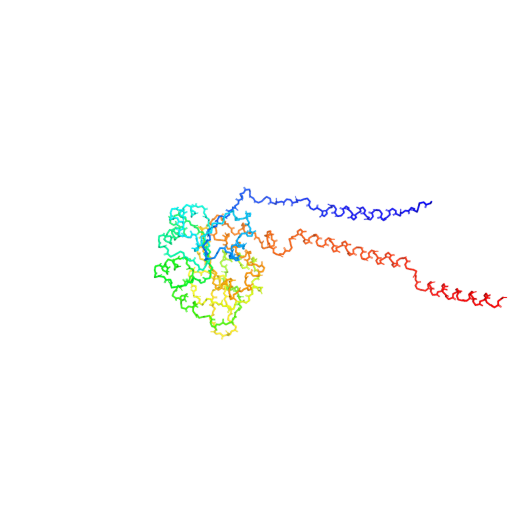OM 2643 C C . ALA A 1 325 ? -52.918 17.966 50.631 1.00 58.16 325 ALA A C 1
ATOM 2645 O O . ALA A 1 325 ? -53.736 18.864 50.824 1.00 58.16 325 ALA A O 1
ATOM 2646 N N . GLN A 1 326 ? -52.720 16.991 51.528 1.00 56.78 326 GLN A N 1
ATOM 2647 C CA . GLN A 1 326 ? -53.358 16.988 52.849 1.00 56.78 326 GLN A CA 1
ATOM 2648 C C . GLN A 1 326 ? -52.765 18.048 53.791 1.00 56.78 326 GLN A C 1
ATOM 2650 O O . GLN A 1 326 ? -53.530 18.728 54.468 1.00 56.78 326 GLN A O 1
ATOM 2655 N N . GLU A 1 327 ? -51.437 18.233 53.817 1.00 58.53 327 GLU A N 1
ATOM 2656 C CA . GLU A 1 327 ? -50.790 19.282 54.629 1.00 58.53 327 GLU A CA 1
ATOM 2657 C C . GLU A 1 327 ? -51.214 20.699 54.184 1.00 58.53 327 GLU A C 1
ATOM 2659 O O . GLU A 1 327 ? -51.524 21.534 55.038 1.00 58.53 327 GLU A O 1
ATOM 2664 N N . ASP A 1 328 ? -51.308 20.959 52.874 1.00 58.28 328 ASP A N 1
ATOM 2665 C CA . ASP A 1 328 ? -51.767 22.250 52.334 1.00 58.28 328 ASP A CA 1
ATOM 2666 C C . ASP A 1 328 ? -53.275 22.476 52.555 1.00 58.28 328 ASP A C 1
ATOM 2668 O O . ASP A 1 328 ? -53.694 23.569 52.930 1.00 58.28 328 ASP A O 1
ATOM 2672 N N . GLY A 1 329 ? -54.112 21.444 52.395 1.00 59.75 329 GLY A N 1
ATOM 2673 C CA . GLY A 1 329 ? -55.552 21.555 52.662 1.00 59.75 329 GLY A CA 1
ATOM 2674 C C . GLY A 1 329 ? -55.873 21.828 54.136 1.00 59.75 329 GLY A C 1
ATOM 2675 O O . GLY A 1 329 ? -56.796 22.579 54.448 1.00 59.75 329 GLY A O 1
ATOM 2676 N N . GLN A 1 330 ? -55.085 21.261 55.051 1.00 57.25 330 GLN A N 1
ATOM 2677 C CA . GLN A 1 330 ? -55.283 21.416 56.491 1.00 57.25 330 GLN A CA 1
ATOM 2678 C C . GLN A 1 330 ? -54.750 22.758 57.014 1.00 57.25 330 GLN A C 1
ATOM 2680 O O . GLN A 1 330 ? -55.388 23.384 57.855 1.00 57.25 330 GLN A O 1
ATOM 2685 N N . THR A 1 331 ? -53.647 23.266 56.452 1.00 59.41 331 THR A N 1
ATOM 2686 C CA . THR A 1 331 ? -53.136 24.611 56.779 1.00 59.41 331 THR A CA 1
ATOM 2687 C C . THR A 1 331 ? -54.020 25.745 56.257 1.00 59.41 331 THR A C 1
ATOM 2689 O O . THR A 1 331 ? -54.045 26.814 56.869 1.00 59.41 331 THR A O 1
ATOM 2692 N N . VAL A 1 332 ? -54.762 25.538 55.164 1.00 60.31 332 VAL A N 1
ATOM 2693 C CA . VAL A 1 332 ? -55.785 26.494 54.701 1.00 60.31 332 VAL A CA 1
ATOM 2694 C C . VAL A 1 332 ? -56.985 26.511 55.654 1.00 60.31 332 VAL A C 1
ATOM 2696 O O . VAL A 1 332 ? -57.405 27.590 56.067 1.00 60.31 332 VAL A O 1
ATOM 2699 N N . LEU A 1 333 ? -57.473 25.340 56.080 1.00 58.44 333 LEU A N 1
ATOM 2700 C CA . LEU A 1 333 ? -58.596 25.234 57.023 1.00 58.44 333 LEU A CA 1
ATOM 2701 C C . LEU A 1 333 ? -58.278 25.846 58.398 1.00 58.44 333 LEU A C 1
ATOM 2703 O O . LEU A 1 333 ? -59.102 26.555 58.972 1.00 58.44 333 LEU A O 1
ATOM 2707 N N . ASP A 1 334 ? -57.074 25.600 58.918 1.00 62.91 334 ASP A N 1
ATOM 2708 C CA . ASP A 1 334 ? -56.642 26.139 60.212 1.00 62.91 334 ASP A CA 1
ATOM 2709 C C . ASP A 1 334 ? -56.477 27.669 60.173 1.00 62.91 334 ASP A C 1
ATOM 2711 O O . ASP A 1 334 ? -56.743 28.344 61.170 1.00 62.91 334 ASP A O 1
ATOM 2715 N N . LYS A 1 335 ? -56.087 28.242 59.024 1.00 64.62 335 LYS A N 1
ATOM 2716 C CA . LYS A 1 335 ? -56.060 29.701 58.827 1.00 64.62 335 LYS A CA 1
ATOM 2717 C C . LYS A 1 335 ? -57.459 30.310 58.795 1.00 64.62 335 LYS A C 1
ATOM 2719 O O . LYS A 1 335 ? -57.668 31.331 59.440 1.00 64.62 335 LYS A O 1
ATOM 2724 N N . GLU A 1 336 ? -58.408 29.688 58.097 1.00 63.1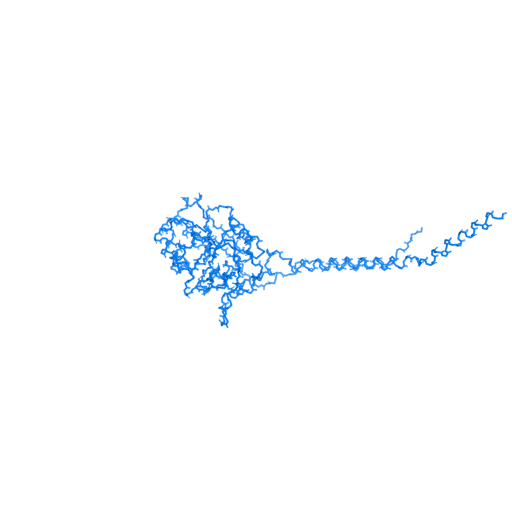9 336 GLU A N 1
ATOM 2725 C CA . GLU A 1 336 ? -59.797 30.170 58.059 1.00 63.19 336 GLU A CA 1
ATOM 2726 C C . GLU A 1 336 ? -60.465 30.115 59.442 1.00 63.19 336 GLU A C 1
ATOM 2728 O O . GLU A 1 336 ? -61.202 31.029 59.809 1.00 63.19 336 GLU A O 1
ATOM 2733 N N . LEU A 1 337 ? -60.175 29.087 60.246 1.00 60.12 337 LEU A N 1
ATOM 2734 C CA . LEU A 1 337 ? -60.692 28.968 61.614 1.00 60.12 337 LEU A CA 1
ATOM 2735 C C . LEU A 1 337 ? -60.103 30.013 62.574 1.00 60.12 337 LEU A C 1
ATOM 2737 O O . LEU A 1 337 ? -60.812 30.483 63.461 1.00 60.12 337 LEU A O 1
ATOM 2741 N N . LEU A 1 338 ? -58.837 30.399 62.389 1.00 64.44 338 LEU A N 1
ATOM 2742 C CA . LEU A 1 338 ? -58.173 31.454 63.167 1.00 64.44 338 LEU A CA 1
ATOM 2743 C C . LEU A 1 338 ? -58.656 32.867 62.816 1.00 64.44 338 LEU A C 1
ATOM 2745 O O . LEU A 1 338 ? -58.582 33.751 63.661 1.00 64.44 338 LEU A O 1
ATOM 2749 N N . GLU A 1 339 ? -59.138 33.097 61.594 1.00 68.19 339 GLU A N 1
ATOM 2750 C CA . GLU A 1 339 ? -59.709 34.390 61.186 1.00 68.19 339 GLU A CA 1
ATOM 2751 C C . GLU A 1 339 ? -61.175 34.568 61.625 1.00 68.19 339 GLU A C 1
ATOM 2753 O O . GLU A 1 339 ? -61.679 35.692 61.635 1.00 68.19 339 GLU A O 1
ATOM 2758 N N . GLN A 1 340 ? -61.865 33.485 62.006 1.00 61.62 340 GLN A N 1
ATOM 2759 C CA . GLN A 1 340 ? -63.259 33.512 62.476 1.00 61.62 340 GLN A CA 1
ATOM 2760 C C . GLN A 1 340 ? -63.419 33.557 64.008 1.00 61.62 340 GLN A C 1
ATOM 2762 O O . GLN A 1 340 ? -64.534 33.787 64.484 1.00 61.62 340 GLN A O 1
ATOM 2767 N N . SER A 1 341 ? -62.344 33.341 64.773 1.00 57.72 341 SER A N 1
ATOM 2768 C CA . SER A 1 341 ? -62.295 33.473 66.242 1.00 57.72 341 SER A CA 1
ATOM 2769 C C . SER A 1 341 ? -61.726 34.818 66.667 1.00 57.72 341 SER A C 1
ATOM 2771 O O . SER A 1 341 ? -62.281 35.424 67.610 1.00 57.72 341 SER A O 1
#

Foldseek 3Di:
DDPPDDVVVVVVVVVLVVVVVVLPDPPPDPDDDDPPQQAFEEEEEDQDPDDLVVVLLVLCCSRHVYYHYDHPVCVVVADLVNLLVSLVPGQEYEYELEDDPDLSSLVSVLCCCVCVPANHAYEYEEHNDDDDDPVSLVSVVVQDQFDVVLQVVQVPCQPDFWWAKDFDCPVPDDDPLLVLVVVQDPRVQADIQGGWRATDGHPQKAAGMWTDDPDDPDDIGGQWIKHPLPLRFIYIYGTSPNCPDTGVVRSVRQCNSVSVQQSNQSRGSVHDSVPRDGLQRPPSRPDQHPSSVSVVVSVVVVVVCCVVVVVVVCVVVDDPVVVVVVVVVVVVVVVVVVVVD

pLDDT: mean 76.56, std 14.13, range [37.34, 97.12]

Radius of gyration: 31.6 Å; chains: 1; bounding box: 89×56×92 Å